Protein AF-J0PTX3-F1 (afdb_monomer)

Foldseek 3Di:
DDDDPPVVVVVVVVVVVVVVVVVVVVVVVVVVVVCPPFDDFLAAQDADPDDLLVVLVVVLCPDPVLVVLLVVLLVLQVLWAPRSNQLSVVLVVCLVVVNLVCVLVCCLVPVCVSHHTFADPPPVCCPPPSVVSNVRNNVSSNVSSVSSVVSSVSCVVSSVVSSVVVVLLSQLSRQTQGDADPVLLVQLVCVVVVNDHLVDQDPVSVVSLVSNQVSCCSNQNHCLLLDPPDDLVVSDDPPDDGDPVSNVSVVSSSVSVNVSVVVVVVVVVVVVVVVVVVVVVVVD

Organism: NCBI:txid1094551

Nearest PDB structures (foldseek):
  7zbr-assembly1_A  TM=7.001E-01  e=5.595E-06  Bartonella clarridgeiae
  4yk1-assembly1_A  TM=6.291E-01  e=4.662E-03  Bartonella rochalimae ATCC BAA-1498
  4yk3-assembly3_C  TM=7.321E-01  e=6.735E-02  Bartonella henselae str. Houston-1
  4yk3-assembly4_D  TM=6.982E-01  e=7.435E-02  Bartonella henselae str. Houston-1
  4yk3-assembly1_A  TM=6.472E-01  e=1.811E-01  Bartonella henselae str. Houston-1

Sequence (284 aa):
MTNTLWGRATTVFSKLKKEQLEVEQSQKELNVSSKATEKAPYLAAYIDNSNLEQKALSALRNEKSYVNMFKELNSRLAFIYKDPQEVALRIEQTILAGKGDKLSDILEREPDRAGELRGSDRFIDKLKSTGKERKEALSHVSRTISSIEKLQSLYKNSYETHINRLTREWERLKVEVPSLSQEAVTFMKNVEAGRDSYSKIPEQVNKEFSKLQSALDKRFGQDAIHKQDFDLSKAIPQNQRHDKKLVNELQTAVKFLQQRHVEEQNNAITQTKSKDVMKSRKKT

Solvent-accessible surface area (backbone atoms only — not comparable to full-atom values): 15780 Å² total; per-residue (Å²): 137,85,82,62,76,67,63,59,53,54,54,51,53,52,50,54,52,49,52,51,50,50,51,54,48,51,53,48,49,52,56,49,60,67,47,74,82,55,72,75,48,44,38,67,54,41,80,82,86,69,64,59,68,61,51,23,51,54,54,47,62,68,33,70,70,46,48,50,50,54,53,51,45,30,61,50,33,53,59,28,26,72,57,19,64,65,32,48,51,52,52,50,52,37,40,75,70,74,50,40,91,53,44,57,63,45,42,74,76,44,50,61,79,65,40,61,55,34,51,36,89,49,78,92,31,50,89,39,72,41,14,48,41,27,54,51,11,60,65,46,45,72,73,38,39,65,52,51,55,49,50,48,52,50,46,56,56,50,42,53,50,38,42,53,49,53,51,51,52,46,58,18,36,49,44,49,28,63,47,76,54,73,66,44,53,48,51,54,52,31,36,76,69,68,76,46,54,89,91,69,63,52,71,70,47,48,51,51,52,51,53,40,49,54,27,46,25,58,42,68,35,79,68,39,76,68,42,94,83,57,47,71,81,76,72,46,64,85,90,57,92,72,60,67,67,40,47,53,52,45,53,51,52,51,52,50,53,41,52,49,51,53,50,52,52,52,51,52,55,50,54,52,55,53,52,53,56,54,54,60,67,73,75,116

Structure (mmCIF, N/CA/C/O backbone):
data_AF-J0PTX3-F1
#
_entry.id   AF-J0PTX3-F1
#
loop_
_atom_site.group_PDB
_atom_site.id
_atom_site.type_symbol
_atom_site.label_atom_id
_atom_site.label_alt_id
_atom_site.label_comp_id
_atom_site.label_asym_id
_atom_site.label_entity_id
_atom_site.label_seq_id
_atom_site.pdbx_PDB_ins_code
_atom_site.Cartn_x
_atom_site.Cartn_y
_atom_site.Cartn_z
_atom_site.occupancy
_atom_site.B_iso_or_equiv
_atom_site.auth_seq_id
_atom_site.auth_comp_id
_atom_site.auth_asym_id
_atom_site.auth_atom_id
_atom_site.pdbx_PDB_model_num
ATOM 1 N N . MET A 1 1 ? -0.261 -64.440 7.368 1.00 41.09 1 MET A N 1
ATOM 2 C CA . MET A 1 1 ? 0.985 -63.727 7.007 1.00 41.09 1 MET A CA 1
ATOM 3 C C . MET A 1 1 ? 0.678 -62.802 5.835 1.00 41.09 1 MET A C 1
ATOM 5 O O . MET A 1 1 ? 0.719 -63.219 4.687 1.00 41.09 1 MET A O 1
ATOM 9 N N . THR A 1 2 ? 0.219 -61.587 6.130 1.00 38.09 2 THR A N 1
ATOM 10 C CA . THR A 1 2 ? -0.296 -60.618 5.149 1.00 38.09 2 THR A CA 1
ATOM 11 C C . THR A 1 2 ? 0.837 -59.722 4.657 1.00 38.09 2 THR A C 1
ATOM 13 O O . THR A 1 2 ? 1.230 -58.786 5.350 1.00 38.09 2 THR A O 1
ATOM 16 N N . ASN A 1 3 ? 1.376 -60.028 3.474 1.00 40.25 3 ASN A N 1
ATOM 17 C CA . ASN A 1 3 ? 2.393 -59.204 2.827 1.00 40.25 3 ASN A CA 1
ATOM 18 C C . ASN A 1 3 ? 1.760 -57.945 2.215 1.00 40.25 3 ASN A C 1
ATOM 20 O O . ASN A 1 3 ? 0.743 -57.982 1.525 1.00 40.25 3 ASN A O 1
ATOM 24 N N . THR A 1 4 ? 2.380 -56.823 2.541 1.00 46.66 4 THR A N 1
ATOM 25 C CA . THR A 1 4 ? 1.903 -55.444 2.496 1.00 46.66 4 THR A CA 1
ATOM 26 C C . THR A 1 4 ? 1.809 -54.872 1.077 1.00 46.66 4 THR A C 1
ATOM 28 O O . THR A 1 4 ? 2.803 -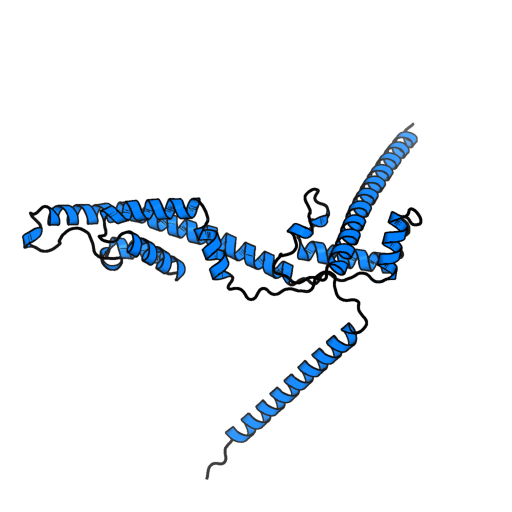54.457 0.481 1.00 46.66 4 THR A O 1
ATOM 31 N N . LEU A 1 5 ? 0.575 -54.701 0.587 1.00 47.16 5 LEU A N 1
ATOM 32 C CA . LEU A 1 5 ? 0.227 -53.817 -0.543 1.00 47.16 5 LEU A CA 1
ATOM 33 C C . LEU A 1 5 ? 0.706 -52.362 -0.333 1.00 47.16 5 LEU A C 1
ATOM 35 O O . LEU A 1 5 ? 0.929 -51.630 -1.293 1.00 47.16 5 LEU A O 1
ATOM 39 N N . TRP A 1 6 ? 0.953 -51.969 0.920 1.00 41.09 6 TRP A N 1
ATOM 40 C CA . TRP A 1 6 ? 1.480 -50.658 1.300 1.00 41.09 6 TRP A CA 1
ATOM 41 C C . TRP A 1 6 ? 2.964 -50.430 0.946 1.00 41.09 6 TRP A C 1
ATOM 43 O O . TRP A 1 6 ? 3.348 -49.296 0.680 1.00 41.09 6 TRP A O 1
ATOM 53 N N . GLY A 1 7 ? 3.801 -51.475 0.873 1.00 42.09 7 GLY A N 1
ATOM 54 C CA . GLY A 1 7 ? 5.240 -51.320 0.583 1.00 42.09 7 GLY A CA 1
ATOM 55 C C . GLY A 1 7 ? 5.561 -51.053 -0.895 1.00 42.09 7 GLY A C 1
ATOM 56 O O . GLY A 1 7 ? 6.576 -50.440 -1.230 1.00 42.09 7 GLY A O 1
ATOM 57 N N . ARG A 1 8 ? 4.674 -51.477 -1.805 1.00 49.16 8 ARG A N 1
ATOM 58 C CA . ARG A 1 8 ? 4.825 -51.226 -3.248 1.00 49.16 8 ARG A CA 1
ATOM 59 C C . ARG A 1 8 ? 4.396 -49.809 -3.629 1.00 49.16 8 ARG A C 1
ATOM 61 O O . ARG A 1 8 ? 5.062 -49.188 -4.451 1.00 49.16 8 ARG A O 1
ATOM 68 N N . ALA A 1 9 ? 3.358 -49.268 -2.988 1.00 46.25 9 ALA A N 1
ATOM 69 C CA . ALA A 1 9 ? 2.906 -47.899 -3.230 1.00 46.25 9 ALA A CA 1
ATOM 70 C C . ALA A 1 9 ? 3.965 -46.862 -2.815 1.00 46.25 9 ALA A C 1
ATOM 72 O O . ALA A 1 9 ? 4.274 -45.956 -3.585 1.00 46.25 9 ALA A O 1
ATOM 73 N N . THR A 1 10 ? 4.602 -47.029 -1.653 1.00 47.56 10 THR A N 1
ATOM 74 C CA . THR A 1 10 ? 5.634 -46.092 -1.169 1.00 47.56 10 THR A CA 1
ATOM 75 C C . THR A 1 10 ? 6.872 -46.054 -2.066 1.00 47.56 10 THR A C 1
ATOM 77 O O . THR A 1 10 ? 7.457 -44.990 -2.259 1.00 47.56 10 THR A O 1
ATOM 80 N N . THR A 1 11 ? 7.233 -47.189 -2.668 1.00 52.56 11 THR A N 1
ATOM 81 C CA . THR A 1 11 ? 8.382 -47.307 -3.581 1.00 52.56 11 THR A CA 1
ATOM 82 C C . THR A 1 11 ? 8.119 -46.639 -4.936 1.00 52.56 11 THR A C 1
ATOM 84 O O . THR A 1 11 ? 9.011 -46.023 -5.515 1.00 52.56 11 THR A O 1
ATOM 87 N N . VAL A 1 12 ? 6.886 -46.711 -5.446 1.00 57.22 12 VAL A N 1
ATOM 88 C CA . VAL A 1 12 ? 6.509 -46.027 -6.695 1.00 57.22 12 VAL A CA 1
ATOM 89 C C . VAL A 1 12 ? 6.415 -44.514 -6.478 1.00 57.22 12 VAL A C 1
ATOM 91 O O . VAL A 1 12 ? 6.909 -43.745 -7.301 1.00 57.22 12 VAL A O 1
ATOM 94 N N . PHE A 1 13 ? 5.872 -44.076 -5.338 1.00 47.22 13 PHE A N 1
ATOM 95 C CA . PHE A 1 13 ? 5.807 -42.653 -4.989 1.00 47.22 13 PHE A CA 1
ATOM 96 C C . PHE A 1 13 ? 7.190 -42.025 -4.775 1.00 47.22 13 PHE A C 1
ATOM 98 O O . PHE A 1 13 ? 7.416 -40.894 -5.204 1.00 47.22 13 PHE A O 1
ATOM 105 N N . SER A 1 14 ? 8.135 -42.739 -4.157 1.00 54.38 14 SER A N 1
ATOM 106 C CA . SER A 1 14 ? 9.502 -42.231 -3.988 1.00 54.38 14 SER A CA 1
ATOM 107 C C . SER A 1 14 ? 10.258 -42.146 -5.316 1.00 54.38 14 SER A C 1
ATOM 109 O O . SER A 1 14 ? 10.994 -41.183 -5.530 1.00 54.38 14 SER A O 1
ATOM 111 N N . LYS A 1 15 ? 10.026 -43.091 -6.237 1.00 61.75 15 LYS A N 1
ATOM 112 C CA . LYS A 1 15 ? 10.616 -43.070 -7.581 1.00 61.75 15 LYS A CA 1
ATOM 113 C C . LYS A 1 15 ? 10.070 -41.925 -8.441 1.00 61.75 15 LYS A C 1
ATOM 115 O O . LYS A 1 15 ? 10.864 -41.181 -9.006 1.00 61.75 15 LYS A O 1
ATOM 120 N N . LEU A 1 16 ? 8.753 -41.704 -8.437 1.00 48.91 16 LEU A N 1
ATOM 121 C CA . LEU A 1 16 ? 8.127 -40.569 -9.131 1.00 48.91 16 LEU A CA 1
ATOM 122 C C . LEU A 1 16 ? 8.594 -39.221 -8.575 1.00 48.91 16 LEU A C 1
ATOM 124 O O . LEU A 1 16 ? 8.840 -38.290 -9.333 1.00 48.91 16 LEU A O 1
ATOM 128 N N . LYS A 1 17 ? 8.773 -39.113 -7.253 1.00 54.81 17 LYS A N 1
ATOM 129 C CA . LYS A 1 17 ? 9.300 -37.891 -6.633 1.00 54.81 17 LYS A CA 1
ATOM 130 C C . LYS A 1 17 ? 10.757 -37.631 -7.023 1.00 54.81 17 LYS A C 1
ATOM 132 O O . LYS A 1 17 ? 11.141 -36.478 -7.188 1.00 54.81 17 LYS A O 1
ATOM 137 N N . LYS A 1 18 ? 11.557 -38.689 -7.184 1.00 60.44 18 LYS A N 1
ATOM 138 C CA . LYS A 1 18 ? 12.951 -38.585 -7.625 1.00 60.44 18 LYS A CA 1
ATOM 139 C C . LYS A 1 18 ? 13.055 -38.194 -9.102 1.00 60.44 18 LYS A C 1
ATOM 141 O O . LYS A 1 18 ? 13.844 -37.317 -9.420 1.00 60.44 18 LYS A O 1
ATOM 146 N N . GLU A 1 19 ? 12.212 -38.759 -9.965 1.00 55.16 19 GLU A N 1
ATOM 147 C CA . GLU A 1 19 ? 12.130 -38.371 -11.381 1.00 55.16 19 GLU A CA 1
ATOM 148 C C . GLU A 1 19 ? 11.618 -36.931 -11.546 1.00 55.16 19 GLU A C 1
ATOM 150 O O . GLU A 1 19 ? 12.162 -36.183 -12.350 1.00 55.16 19 GLU A O 1
ATOM 155 N N . GLN A 1 20 ? 10.646 -36.483 -10.741 1.00 50.97 20 GLN A N 1
ATOM 156 C CA . GLN A 1 20 ? 10.218 -35.076 -10.750 1.00 50.97 20 GLN A CA 1
ATOM 157 C C . GLN A 1 20 ? 11.323 -34.123 -10.280 1.00 50.97 20 GLN A C 1
ATOM 159 O O . GLN A 1 20 ? 11.494 -33.064 -10.875 1.00 50.97 20 GLN A O 1
ATOM 164 N N . LEU A 1 21 ? 12.106 -34.510 -9.268 1.00 52.09 21 LEU A N 1
ATOM 165 C CA . LEU A 1 21 ? 13.268 -33.740 -8.818 1.00 52.09 21 LEU A CA 1
ATOM 166 C C . LEU A 1 21 ? 14.381 -33.694 -9.875 1.00 52.09 21 LEU A C 1
ATOM 168 O O . LEU A 1 21 ? 14.976 -32.638 -10.056 1.00 52.09 21 LEU A O 1
ATOM 172 N N . GLU A 1 22 ? 14.643 -34.786 -10.599 1.00 57.22 22 GLU A N 1
ATOM 173 C CA . GLU A 1 22 ? 15.629 -34.809 -11.693 1.00 57.22 22 GLU A CA 1
ATOM 174 C C . GLU A 1 22 ? 15.167 -34.009 -12.918 1.00 57.22 22 GLU A C 1
ATOM 176 O O . GLU A 1 22 ? 15.983 -33.339 -13.552 1.00 57.22 22 GLU A O 1
ATOM 181 N N . VAL A 1 23 ? 13.867 -34.011 -13.231 1.00 55.12 23 VAL A N 1
ATOM 182 C CA . VAL A 1 23 ? 13.295 -33.176 -14.301 1.00 55.12 23 VAL A CA 1
ATOM 183 C C . VAL A 1 23 ? 13.341 -31.697 -13.915 1.00 55.12 23 VAL A C 1
ATOM 185 O O . VAL A 1 23 ? 13.731 -30.870 -14.735 1.00 55.12 23 VAL A O 1
ATOM 188 N N . GLU A 1 24 ? 13.019 -31.351 -12.667 1.00 51.78 24 GLU A N 1
ATOM 189 C CA . GLU A 1 24 ? 13.101 -29.975 -12.166 1.00 51.78 24 GLU A CA 1
ATOM 190 C C . GLU A 1 24 ? 14.558 -29.487 -12.095 1.00 51.78 24 GLU A C 1
ATOM 192 O O . GLU A 1 24 ? 14.849 -28.349 -12.465 1.00 51.78 24 GLU A O 1
ATOM 197 N N . GLN A 1 25 ? 15.500 -30.353 -11.705 1.00 49.09 25 GLN A N 1
ATOM 198 C CA . GLN A 1 25 ? 16.937 -30.059 -11.729 1.00 49.09 25 GLN A CA 1
ATOM 199 C C . GLN A 1 25 ? 17.473 -29.917 -13.153 1.00 49.09 25 GLN A C 1
ATOM 201 O O . GLN A 1 25 ? 18.167 -28.944 -13.424 1.00 49.09 25 GLN A O 1
ATOM 206 N N . SER A 1 26 ? 17.082 -30.788 -14.085 1.00 49.50 26 SER A N 1
ATOM 207 C CA . SER A 1 26 ? 17.482 -30.686 -15.496 1.00 49.50 26 SER A CA 1
ATOM 208 C C . SER A 1 26 ? 16.902 -29.435 -16.162 1.00 49.50 26 SER A C 1
ATOM 210 O O . SER A 1 26 ? 17.589 -28.767 -16.929 1.00 49.50 26 SER A O 1
ATOM 212 N N . GLN A 1 27 ? 15.665 -29.046 -15.834 1.00 49.84 27 GLN A N 1
ATOM 213 C CA . GLN A 1 27 ? 15.072 -27.783 -16.295 1.00 49.84 27 GLN A CA 1
ATOM 214 C C . GLN A 1 27 ? 15.743 -26.560 -15.661 1.00 49.84 27 GLN A C 1
ATOM 216 O O . GLN A 1 27 ? 15.886 -25.524 -16.312 1.00 49.84 27 GLN A O 1
ATOM 221 N N . LYS A 1 28 ? 16.191 -26.668 -14.407 1.00 48.38 28 LYS A N 1
ATOM 222 C CA . LYS A 1 28 ? 16.966 -25.626 -13.730 1.00 48.38 28 LYS A CA 1
ATOM 223 C C . LYS A 1 28 ? 18.371 -25.502 -14.321 1.00 48.38 28 LYS A C 1
ATOM 225 O O . LYS A 1 28 ? 18.819 -24.383 -14.526 1.00 48.38 28 LYS A O 1
ATOM 230 N N . GLU A 1 29 ? 19.027 -26.605 -14.664 1.00 40.09 29 GLU A N 1
ATOM 231 C CA . GLU A 1 29 ? 20.338 -26.624 -15.324 1.00 40.09 29 GLU A CA 1
ATOM 232 C C . GLU A 1 29 ? 20.269 -26.142 -16.777 1.00 40.09 29 GLU A C 1
ATOM 234 O O . GLU A 1 29 ? 21.126 -25.365 -17.192 1.00 40.09 29 GLU A O 1
ATOM 239 N N . LEU A 1 30 ? 19.210 -26.480 -17.522 1.00 43.59 30 LEU A N 1
ATOM 240 C CA . LEU A 1 30 ? 18.948 -25.923 -18.855 1.00 43.59 30 LEU A CA 1
ATOM 241 C C . LEU A 1 30 ? 18.672 -24.411 -18.797 1.00 43.59 30 LEU A C 1
ATOM 243 O O . LEU A 1 30 ? 19.225 -23.669 -19.606 1.00 43.59 30 LEU A O 1
ATOM 247 N N . ASN A 1 31 ? 17.914 -23.938 -17.798 1.00 48.50 31 ASN A N 1
ATOM 248 C CA . ASN A 1 31 ? 17.692 -22.503 -17.562 1.00 48.50 31 ASN A CA 1
ATOM 249 C C . ASN A 1 31 ? 18.953 -21.766 -17.0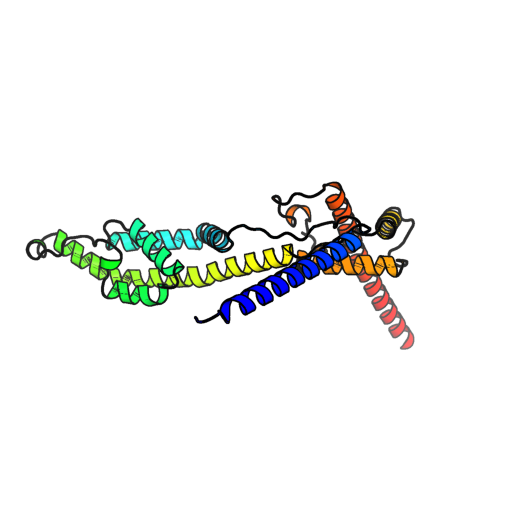74 1.00 48.50 31 ASN A C 1
ATOM 251 O O . ASN A 1 31 ? 19.102 -20.573 -17.332 1.00 48.50 31 ASN A O 1
ATOM 255 N N . VAL A 1 32 ? 19.860 -22.443 -16.362 1.00 43.94 32 VAL A N 1
ATOM 256 C CA . VAL A 1 32 ? 21.161 -21.891 -15.940 1.00 43.94 32 VAL A CA 1
ATOM 257 C C . VAL A 1 32 ? 22.141 -21.852 -17.117 1.00 43.94 32 VAL A C 1
ATOM 259 O O . VAL A 1 32 ? 22.857 -20.866 -17.275 1.00 43.94 32 VAL A O 1
ATOM 262 N N . SER A 1 33 ? 22.130 -22.868 -17.984 1.00 35.97 33 SER A N 1
ATOM 263 C CA . SER A 1 33 ? 22.973 -22.939 -19.182 1.00 35.97 33 SER A CA 1
ATOM 264 C C . SER A 1 33 ? 22.559 -21.910 -20.243 1.00 35.97 33 SER A C 1
ATOM 266 O O . SER A 1 33 ? 23.424 -21.256 -20.825 1.00 35.97 33 SER A O 1
ATOM 268 N N . SER A 1 34 ? 21.256 -21.646 -20.414 1.00 42.72 34 SER A N 1
ATOM 269 C CA . SER A 1 34 ? 20.773 -20.565 -21.289 1.00 42.72 34 SER A CA 1
ATOM 270 C C . SER A 1 34 ? 21.025 -19.158 -20.727 1.00 42.72 34 SER A C 1
ATOM 272 O O . SER A 1 34 ? 21.132 -18.214 -21.502 1.00 42.72 34 SER A O 1
ATOM 274 N N . LYS A 1 35 ? 21.161 -18.995 -19.398 1.00 45.66 35 LYS A N 1
ATOM 275 C CA . LYS A 1 35 ? 21.507 -17.705 -18.759 1.00 45.66 35 LYS A CA 1
ATOM 276 C C . LYS A 1 35 ? 23.008 -17.388 -18.778 1.00 45.66 35 LYS A C 1
ATOM 278 O O . LYS A 1 35 ? 23.383 -16.247 -18.528 1.00 45.66 35 LYS A O 1
ATOM 283 N N . ALA A 1 36 ? 23.877 -18.358 -19.071 1.00 34.44 36 ALA A N 1
ATOM 284 C CA . ALA A 1 36 ? 25.332 -18.200 -18.967 1.00 34.44 36 ALA A CA 1
ATOM 285 C C . ALA A 1 36 ? 25.974 -17.339 -20.080 1.00 34.44 36 ALA A C 1
ATOM 287 O O . ALA A 1 36 ? 27.147 -16.989 -19.974 1.00 34.44 36 ALA A O 1
ATOM 288 N N . THR A 1 37 ? 25.224 -16.963 -21.123 1.00 47.22 37 THR A N 1
ATOM 289 C CA . THR A 1 37 ? 25.671 -16.048 -22.197 1.00 47.22 37 THR A CA 1
ATOM 290 C C . THR A 1 37 ? 24.965 -14.686 -22.192 1.00 47.22 37 THR A C 1
ATOM 292 O O . THR A 1 37 ? 25.319 -13.817 -22.988 1.00 47.22 37 THR A O 1
ATOM 295 N N . GLU A 1 38 ? 24.014 -14.447 -21.283 1.00 58.16 38 GLU A N 1
ATOM 296 C CA . GLU A 1 38 ? 23.229 -13.208 -21.226 1.00 58.16 38 GLU A CA 1
ATOM 297 C C . GLU A 1 38 ? 23.750 -12.298 -20.096 1.00 58.16 38 GLU A C 1
ATOM 299 O O . GLU A 1 38 ? 23.886 -12.711 -18.942 1.00 58.16 38 GLU A O 1
ATOM 304 N N . LYS A 1 39 ? 24.098 -11.047 -20.429 1.00 75.31 39 LYS A N 1
ATOM 305 C CA . LYS A 1 39 ? 24.571 -10.030 -19.473 1.00 75.31 39 LYS A CA 1
ATOM 306 C C . LYS A 1 39 ? 23.565 -9.893 -18.321 1.00 75.31 39 LYS A C 1
ATOM 308 O O . LYS A 1 39 ? 22.362 -9.812 -18.561 1.00 75.31 39 LYS A O 1
ATOM 313 N N . ALA A 1 40 ? 24.050 -9.825 -17.077 1.00 86.56 40 ALA A N 1
ATOM 314 C CA . ALA A 1 40 ? 23.195 -9.710 -15.890 1.00 86.56 40 ALA A CA 1
ATOM 315 C C . ALA A 1 40 ? 22.134 -8.599 -16.056 1.00 86.56 40 ALA A C 1
ATOM 317 O O . ALA A 1 40 ? 22.471 -7.528 -16.571 1.00 86.56 40 ALA A O 1
ATOM 318 N N . PRO A 1 41 ? 20.870 -8.831 -15.647 1.00 91.19 41 PRO A N 1
ATOM 319 C CA . PRO A 1 41 ? 19.786 -7.875 -15.851 1.00 91.19 41 PRO A CA 1
ATOM 320 C C . PRO A 1 41 ? 20.061 -6.567 -15.110 1.00 91.19 41 PRO A C 1
ATOM 322 O O . PRO A 1 41 ? 20.688 -6.567 -14.049 1.00 91.19 41 PRO A O 1
ATOM 325 N N . TYR A 1 42 ? 19.541 -5.452 -15.628 1.00 92.00 42 TYR A N 1
ATOM 326 C CA . TYR A 1 42 ? 19.669 -4.165 -14.947 1.00 92.00 42 TYR A CA 1
ATOM 327 C C . TYR A 1 42 ? 19.029 -4.183 -13.562 1.00 92.00 42 TYR A C 1
ATOM 329 O O . TYR A 1 42 ? 19.625 -3.704 -12.597 1.00 92.00 42 TYR A O 1
ATOM 337 N N . LEU A 1 43 ? 17.830 -4.765 -13.456 1.00 91.00 43 LEU A N 1
ATOM 338 C CA . LEU A 1 43 ? 17.163 -5.012 -12.182 1.00 91.00 43 LEU A CA 1
ATOM 339 C C . LEU A 1 43 ? 16.694 -6.459 -12.142 1.00 91.00 43 LEU A C 1
ATOM 341 O O . LEU A 1 43 ? 15.844 -6.872 -12.928 1.00 91.00 43 LEU A O 1
ATOM 345 N N . ALA A 1 44 ? 17.217 -7.222 -11.188 1.00 89.56 44 ALA A N 1
ATOM 346 C CA . ALA A 1 44 ? 16.734 -8.568 -10.938 1.00 89.56 44 ALA A CA 1
ATOM 347 C C . ALA A 1 44 ? 15.273 -8.549 -10.451 1.00 89.56 44 ALA A C 1
ATOM 349 O O . ALA A 1 44 ? 14.815 -7.601 -9.791 1.00 89.56 44 ALA A O 1
ATOM 350 N N . ALA A 1 45 ? 14.556 -9.635 -10.741 1.00 87.06 45 ALA A N 1
ATOM 351 C CA . ALA A 1 45 ? 13.322 -9.949 -10.039 1.00 87.06 45 ALA A CA 1
ATOM 352 C C . ALA A 1 45 ? 13.603 -9.987 -8.530 1.00 87.06 45 ALA A C 1
ATOM 354 O O . ALA A 1 45 ? 14.565 -10.613 -8.079 1.00 87.06 45 ALA A O 1
ATOM 355 N N . TYR A 1 46 ? 12.784 -9.283 -7.757 1.00 82.50 46 TYR A N 1
ATOM 356 C CA . TYR A 1 46 ? 12.924 -9.187 -6.313 1.00 82.50 46 TYR A CA 1
ATOM 357 C C . TYR A 1 46 ? 11.641 -9.654 -5.642 1.00 82.50 46 TYR A C 1
ATOM 359 O O . TYR A 1 46 ? 10.547 -9.190 -5.963 1.00 82.50 46 TYR A O 1
ATOM 367 N N . ILE A 1 47 ? 11.803 -10.577 -4.701 1.00 74.62 47 ILE A N 1
ATOM 368 C CA . ILE A 1 47 ? 10.745 -11.020 -3.805 1.00 74.62 47 ILE A CA 1
ATOM 369 C C . ILE A 1 47 ? 11.146 -10.520 -2.427 1.00 74.62 47 ILE A C 1
ATOM 371 O O . ILE A 1 47 ? 12.137 -10.969 -1.850 1.00 74.62 47 ILE A O 1
ATOM 375 N N . ASP A 1 48 ? 10.398 -9.548 -1.927 1.00 72.19 48 ASP A N 1
ATOM 376 C CA . ASP A 1 48 ? 10.465 -9.204 -0.519 1.00 72.19 48 ASP A CA 1
ATOM 377 C C . ASP A 1 48 ? 9.852 -10.370 0.272 1.00 72.19 48 ASP A C 1
ATOM 379 O O . ASP A 1 48 ? 8.787 -10.859 -0.079 1.00 72.19 48 ASP A O 1
ATOM 383 N N . ASN A 1 49 ? 10.538 -10.860 1.305 1.00 73.62 49 ASN A N 1
ATOM 384 C CA . ASN A 1 49 ? 10.028 -11.935 2.169 1.00 73.62 49 ASN A CA 1
ATOM 385 C C . ASN A 1 49 ? 9.395 -11.384 3.458 1.00 73.62 49 ASN A C 1
ATOM 387 O O . ASN A 1 49 ? 9.057 -12.144 4.364 1.00 73.62 49 ASN A O 1
ATOM 391 N N . SER A 1 50 ? 9.278 -10.059 3.582 1.00 78.50 50 SER A N 1
ATOM 392 C CA . SER A 1 50 ? 8.682 -9.422 4.756 1.00 78.50 50 SER A CA 1
ATOM 393 C C . SER A 1 50 ? 7.193 -9.745 4.876 1.00 78.50 50 SER A C 1
ATOM 395 O O . SER A 1 50 ? 6.491 -9.843 3.878 1.00 78.50 50 SER A O 1
ATOM 397 N N . ASN A 1 51 ? 6.664 -9.814 6.096 1.00 85.56 51 ASN A N 1
ATOM 398 C CA . ASN A 1 51 ? 5.231 -10.020 6.291 1.00 85.56 51 ASN A CA 1
ATOM 399 C C . ASN A 1 51 ? 4.424 -8.802 5.773 1.00 85.56 51 ASN A C 1
ATOM 401 O O . ASN A 1 51 ? 4.462 -7.717 6.362 1.00 85.56 51 ASN A O 1
ATOM 405 N N . LEU A 1 52 ? 3.704 -8.994 4.660 1.00 84.81 52 LEU A N 1
ATOM 406 C CA . LEU A 1 52 ? 2.858 -7.981 4.017 1.00 84.81 52 LEU A CA 1
ATOM 407 C C . LEU A 1 52 ? 1.770 -7.450 4.948 1.00 84.81 52 LEU A C 1
ATOM 409 O O . LEU A 1 52 ? 1.540 -6.243 4.993 1.00 84.81 52 LEU A O 1
ATOM 413 N N . GLU A 1 53 ? 1.132 -8.335 5.710 1.00 84.50 53 GLU A N 1
ATOM 414 C CA . GLU A 1 53 ? 0.063 -7.966 6.634 1.00 84.50 53 GLU A CA 1
ATOM 415 C C . GLU A 1 53 ? 0.604 -7.056 7.734 1.00 84.50 53 GLU A C 1
ATOM 417 O O . GLU A 1 53 ? 0.024 -6.009 8.008 1.00 84.50 53 GLU A O 1
ATOM 422 N N . GLN A 1 54 ? 1.763 -7.391 8.308 1.00 87.69 54 GLN A N 1
ATOM 423 C CA . GLN A 1 54 ? 2.415 -6.543 9.310 1.00 87.69 54 GLN A CA 1
ATOM 424 C C . GLN A 1 54 ? 2.805 -5.177 8.738 1.00 87.69 54 GLN A C 1
ATOM 426 O O . GLN A 1 54 ? 2.623 -4.160 9.409 1.00 87.69 54 GLN A O 1
ATOM 431 N N . LYS A 1 55 ? 3.293 -5.124 7.491 1.00 87.31 55 LYS A N 1
ATOM 432 C CA . LYS A 1 55 ? 3.590 -3.854 6.812 1.00 87.31 55 LYS A CA 1
ATOM 433 C C . LYS A 1 55 ? 2.329 -3.017 6.609 1.00 87.31 55 LYS A C 1
ATOM 435 O O . LYS A 1 55 ? 2.334 -1.848 6.993 1.00 87.31 55 LYS A O 1
ATOM 440 N N . ALA A 1 56 ? 1.252 -3.610 6.098 1.00 88.69 56 ALA A N 1
ATOM 441 C CA . ALA A 1 56 ? -0.029 -2.931 5.916 1.00 88.69 56 ALA A CA 1
ATOM 442 C C . ALA A 1 56 ? -0.591 -2.407 7.247 1.00 88.69 56 ALA A C 1
ATOM 444 O O . ALA A 1 56 ? -1.001 -1.252 7.332 1.00 88.69 56 ALA A O 1
ATOM 445 N N . LEU A 1 57 ? -0.529 -3.217 8.309 1.00 87.50 57 LEU A N 1
ATOM 446 C CA . LEU A 1 57 ? -0.943 -2.819 9.656 1.00 87.50 57 LEU A CA 1
ATOM 447 C C . LEU A 1 57 ? -0.111 -1.661 10.204 1.00 87.50 57 LEU A C 1
ATOM 449 O O . LEU A 1 57 ? -0.660 -0.722 10.775 1.00 87.50 57 LEU A O 1
ATOM 453 N N . SER A 1 58 ? 1.211 -1.713 10.035 1.00 89.06 58 SER A N 1
ATOM 454 C CA . SER A 1 58 ? 2.093 -0.636 10.489 1.00 89.06 58 SER A CA 1
ATOM 455 C C . SER A 1 58 ? 1.820 0.673 9.742 1.00 89.06 58 SER A C 1
ATOM 457 O O . SER A 1 58 ? 1.747 1.726 10.369 1.00 89.06 58 SER A O 1
ATOM 459 N N . ALA A 1 59 ? 1.590 0.608 8.426 1.00 88.94 59 ALA A N 1
ATOM 460 C CA . ALA A 1 59 ? 1.226 1.762 7.614 1.00 88.94 59 ALA A CA 1
ATOM 461 C C . ALA A 1 59 ? -0.113 2.362 8.062 1.00 88.94 59 ALA A C 1
ATOM 463 O O . ALA A 1 59 ? -0.177 3.563 8.316 1.00 88.94 59 ALA A O 1
ATOM 464 N N . LEU A 1 60 ? -1.137 1.522 8.251 1.00 89.00 60 LEU A N 1
ATOM 465 C CA . LEU A 1 60 ? -2.448 1.933 8.752 1.00 89.00 60 LEU A CA 1
ATOM 466 C C . LEU A 1 60 ? -2.347 2.628 10.115 1.00 89.00 60 LEU A C 1
ATOM 468 O O . LEU A 1 60 ? -2.903 3.706 10.305 1.00 89.00 60 LEU A O 1
ATOM 472 N N . ARG A 1 61 ? -1.605 2.039 11.059 1.00 88.31 61 ARG A N 1
ATOM 473 C CA . ARG A 1 61 ? -1.443 2.589 12.416 1.00 88.31 61 ARG A CA 1
ATOM 474 C C . ARG A 1 61 ? -0.724 3.936 12.447 1.00 88.31 61 ARG A C 1
ATOM 476 O O . ARG A 1 61 ? -0.929 4.708 13.381 1.00 88.31 61 ARG A O 1
ATOM 483 N N . ASN A 1 62 ? 0.078 4.227 11.427 1.00 90.31 62 ASN A N 1
ATOM 484 C CA . ASN A 1 62 ? 0.766 5.504 11.269 1.00 90.31 62 ASN A CA 1
ATOM 485 C C . ASN A 1 62 ? -0.102 6.578 10.586 1.00 90.31 62 ASN A C 1
ATOM 487 O O . ASN A 1 62 ? 0.305 7.741 10.525 1.00 90.31 62 ASN A O 1
ATOM 491 N N . GLU A 1 63 ? -1.293 6.239 10.081 1.00 91.12 63 GLU A N 1
ATOM 492 C CA . GLU A 1 63 ? -2.193 7.233 9.504 1.00 91.12 63 GLU A CA 1
ATOM 493 C C . GLU A 1 63 ? -2.782 8.147 10.580 1.00 91.12 63 GLU A C 1
ATOM 495 O O . GLU A 1 63 ? -3.303 7.709 11.607 1.00 91.12 63 GLU A O 1
ATOM 500 N N . LYS A 1 64 ? -2.799 9.454 10.304 1.00 92.38 64 LYS A N 1
ATOM 501 C CA . LYS A 1 64 ? -3.400 10.446 11.205 1.00 92.38 64 LYS A CA 1
ATOM 502 C C . LYS A 1 64 ? -4.883 10.160 11.483 1.00 92.38 64 LYS A C 1
ATOM 504 O O . LYS A 1 64 ? -5.347 10.376 12.599 1.00 92.38 64 LYS A O 1
ATOM 509 N N . SER A 1 65 ? -5.619 9.683 10.478 1.00 89.38 65 SER A N 1
ATOM 510 C CA . SER A 1 65 ? -7.021 9.253 10.593 1.00 89.38 65 SER A CA 1
ATOM 511 C C . SER A 1 65 ? -7.179 8.134 11.623 1.00 89.38 65 SER A C 1
ATOM 513 O O . SER A 1 65 ? -8.028 8.237 12.507 1.00 89.38 65 SER A O 1
ATOM 515 N N . TYR A 1 66 ? -6.325 7.112 11.544 1.00 90.25 66 TYR A N 1
ATOM 516 C CA . TYR A 1 66 ? -6.309 5.987 12.470 1.00 90.25 66 TYR A CA 1
ATOM 517 C C . TYR A 1 66 ? -5.981 6.432 13.896 1.00 90.25 66 TYR A C 1
ATOM 519 O O . TYR A 1 66 ? -6.747 6.162 14.820 1.00 90.25 66 TYR A O 1
ATOM 527 N N . VAL A 1 67 ? -4.895 7.192 14.068 1.00 91.25 67 VAL A N 1
ATOM 528 C CA . VAL A 1 67 ? -4.467 7.705 15.380 1.00 91.25 67 VAL A CA 1
ATOM 529 C C . VAL A 1 67 ? -5.571 8.538 16.039 1.00 91.25 67 VAL A C 1
ATOM 531 O O . VAL A 1 67 ? -5.862 8.368 17.224 1.00 91.25 67 VAL A O 1
ATOM 534 N N . ASN A 1 68 ? -6.227 9.413 15.273 1.00 92.19 68 ASN A N 1
ATOM 535 C CA . ASN A 1 68 ? -7.327 10.232 15.777 1.00 92.19 68 ASN A CA 1
ATOM 536 C C . ASN A 1 68 ? -8.545 9.387 16.173 1.00 92.19 68 ASN A C 1
ATOM 538 O O . ASN A 1 68 ? -9.104 9.609 17.246 1.00 92.19 68 ASN A O 1
ATOM 542 N N . MET A 1 69 ? -8.930 8.411 15.343 1.00 90.94 69 MET A N 1
ATOM 543 C CA . MET A 1 69 ? -10.046 7.506 15.633 1.00 90.94 69 MET A CA 1
ATOM 544 C C . MET A 1 69 ? -9.782 6.697 16.904 1.00 90.94 69 MET A C 1
ATOM 546 O O . MET A 1 69 ? -10.646 6.605 17.774 1.00 90.94 69 MET A O 1
ATOM 550 N N . PHE A 1 70 ? -8.572 6.154 17.048 1.00 91.31 70 PHE A N 1
ATOM 551 C CA . PHE A 1 70 ? -8.191 5.376 18.222 1.00 91.31 70 PHE A CA 1
ATOM 552 C C . PHE A 1 70 ? -8.191 6.239 19.493 1.00 91.31 70 PHE A C 1
ATOM 554 O O . PHE A 1 70 ? -8.667 5.809 20.544 1.00 91.31 70 PHE A O 1
ATOM 561 N N . LYS A 1 71 ? -7.738 7.496 19.399 1.00 93.06 71 LYS A N 1
ATOM 562 C CA . LYS A 1 71 ? -7.808 8.466 20.503 1.00 93.06 71 LYS A CA 1
ATOM 563 C C . LYS A 1 71 ? -9.250 8.798 20.901 1.00 93.06 71 LYS A C 1
ATOM 565 O O . LYS A 1 71 ? -9.551 8.865 22.097 1.00 93.06 71 LYS A O 1
ATOM 570 N N . GLU A 1 72 ? -10.133 9.008 19.924 1.00 92.75 72 GLU A N 1
ATOM 571 C CA . GLU A 1 72 ? -11.558 9.253 20.169 1.00 92.75 72 GLU A CA 1
ATOM 572 C C . GLU A 1 72 ? -12.217 8.039 20.834 1.00 92.75 72 GLU A C 1
ATOM 574 O O . GLU A 1 72 ? -12.903 8.192 21.847 1.00 92.75 72 GLU A O 1
ATOM 579 N N . LEU A 1 73 ? -11.961 6.835 20.312 1.00 93.31 73 LEU A N 1
ATOM 580 C CA . LEU A 1 73 ? -12.456 5.589 20.891 1.00 93.31 73 LEU A CA 1
ATOM 581 C C . LEU A 1 73 ? -12.001 5.448 22.345 1.00 93.31 73 LEU A C 1
ATOM 583 O O . LEU A 1 73 ? -12.837 5.250 23.222 1.00 93.31 73 LEU A O 1
ATOM 587 N N . ASN A 1 74 ? -10.708 5.624 22.622 1.00 94.69 74 ASN A N 1
ATOM 588 C CA . ASN A 1 74 ? -10.166 5.506 23.976 1.00 94.69 74 ASN A CA 1
ATOM 589 C C . ASN A 1 74 ? -10.819 6.512 24.946 1.00 94.69 74 ASN A C 1
ATOM 591 O O . ASN A 1 74 ? -11.163 6.174 26.076 1.00 94.69 74 ASN A O 1
ATOM 595 N N . SER A 1 75 ? -11.077 7.737 24.477 1.00 94.94 75 SER A N 1
ATOM 596 C CA . SER A 1 75 ? -11.767 8.767 25.268 1.00 94.94 75 SER A CA 1
ATOM 597 C C . SER A 1 75 ? -13.219 8.393 25.585 1.00 94.94 75 SER A C 1
ATOM 599 O O . SER A 1 75 ? -13.708 8.699 26.668 1.00 94.94 75 SER A O 1
ATOM 601 N N . ARG A 1 76 ? -13.916 7.704 24.673 1.00 94.38 76 ARG A N 1
ATOM 602 C CA . ARG A 1 76 ? -15.283 7.202 24.904 1.00 94.38 76 ARG A CA 1
ATOM 603 C C . ARG A 1 76 ? -15.297 5.994 25.836 1.00 94.38 76 ARG A C 1
ATOM 605 O O . ARG A 1 76 ? -16.102 5.946 26.763 1.00 94.38 76 ARG A O 1
ATOM 612 N N . LEU A 1 77 ? -14.366 5.062 25.638 1.00 96.00 77 LEU A N 1
ATOM 613 C CA . LEU A 1 77 ? -14.198 3.883 26.487 1.00 96.00 77 LEU A CA 1
ATOM 614 C C . LEU A 1 77 ? -13.857 4.258 27.932 1.00 96.00 77 LEU A C 1
ATOM 616 O O . LEU A 1 77 ? -14.252 3.536 28.844 1.00 96.00 77 LEU A O 1
ATOM 620 N N . ALA A 1 78 ? -13.202 5.401 28.162 1.00 96.00 78 ALA A N 1
ATOM 621 C CA . ALA A 1 78 ? -12.881 5.892 29.503 1.00 96.00 78 ALA A CA 1
ATOM 622 C C . ALA A 1 78 ? -14.118 6.177 30.374 1.00 96.00 78 ALA A C 1
ATOM 624 O O . ALA A 1 78 ? -14.002 6.181 31.597 1.00 96.00 78 ALA A O 1
ATOM 625 N N . PHE A 1 79 ? -15.299 6.379 29.780 1.00 95.81 79 PHE A N 1
ATOM 626 C CA . PHE A 1 79 ? -16.556 6.505 30.527 1.00 95.81 79 PHE A CA 1
ATOM 627 C C . PHE A 1 79 ? -17.162 5.153 30.925 1.00 95.81 79 PHE A C 1
ATOM 629 O O . PHE A 1 79 ? -18.050 5.111 31.770 1.00 95.81 79 PHE A O 1
ATOM 636 N N . ILE A 1 80 ? -16.698 4.053 30.327 1.00 96.00 80 ILE A N 1
ATOM 637 C CA . ILE A 1 80 ? -17.300 2.721 30.469 1.00 96.00 80 ILE A CA 1
ATOM 638 C C . ILE A 1 80 ? -16.390 1.797 31.279 1.00 96.00 80 ILE A C 1
ATOM 640 O O . ILE A 1 80 ? -16.848 1.137 32.211 1.00 96.00 80 ILE A O 1
ATOM 644 N N . TYR A 1 81 ? -15.103 1.759 30.940 1.00 96.94 81 TYR A N 1
ATOM 645 C CA . TYR A 1 81 ? -14.149 0.767 31.429 1.00 96.94 81 TYR A CA 1
ATOM 646 C C . TYR A 1 81 ? -13.128 1.371 32.390 1.00 96.94 81 TYR A C 1
ATOM 648 O O . TYR A 1 81 ? -12.805 2.563 32.332 1.00 96.94 81 TYR A O 1
ATOM 656 N N . LYS A 1 82 ? -12.609 0.536 33.295 1.00 95.94 82 LYS A N 1
ATOM 657 C CA . LYS A 1 82 ? -11.510 0.932 34.187 1.00 95.94 82 LYS A CA 1
ATOM 658 C C . LYS A 1 82 ? -10.197 1.114 33.427 1.00 95.94 82 LYS A C 1
ATOM 660 O O . LYS A 1 82 ? -9.493 2.085 33.682 1.00 95.94 82 LYS A O 1
ATOM 665 N N . ASP A 1 83 ? -9.917 0.221 32.478 1.00 96.19 83 ASP A N 1
ATOM 666 C CA . ASP A 1 83 ? -8.775 0.303 31.566 1.00 96.19 83 ASP A CA 1
ATOM 667 C C . ASP A 1 83 ? -9.270 0.472 30.119 1.00 96.19 83 ASP A C 1
ATOM 669 O O . ASP A 1 83 ? -9.561 -0.511 29.433 1.00 96.19 83 ASP A O 1
ATOM 673 N N . PRO A 1 84 ? -9.438 1.717 29.644 1.00 95.62 84 PRO A N 1
ATOM 674 C CA . PRO A 1 84 ? -9.968 1.961 28.309 1.00 95.62 84 PRO A CA 1
ATOM 675 C C . PRO A 1 84 ? -8.969 1.614 27.197 1.00 95.62 84 PRO A C 1
ATOM 677 O O . PRO A 1 84 ? -9.391 1.262 26.094 1.00 95.62 84 PRO A O 1
ATOM 680 N N . GLN A 1 85 ? -7.663 1.664 27.479 1.00 95.00 85 GLN A N 1
ATOM 681 C CA . GLN A 1 85 ? -6.627 1.418 26.479 1.00 95.00 85 GLN A CA 1
ATOM 682 C C . GLN A 1 85 ? -6.527 -0.072 26.155 1.00 95.00 85 GLN A C 1
ATOM 684 O O . GLN A 1 85 ? -6.503 -0.438 24.978 1.00 95.00 85 GLN A O 1
ATOM 689 N N . GLU A 1 86 ? -6.533 -0.927 27.178 1.00 95.19 86 GLU A N 1
ATOM 690 C CA . GLU A 1 86 ? -6.560 -2.382 26.999 1.00 95.19 86 GLU A CA 1
ATOM 691 C C . GLU A 1 86 ? -7.811 -2.822 26.224 1.00 95.19 86 GLU A C 1
ATOM 693 O O . GLU A 1 86 ? -7.736 -3.629 25.295 1.00 95.19 86 GLU A O 1
ATOM 698 N N . VAL A 1 87 ? -8.969 -2.230 26.532 1.00 95.88 87 VAL A N 1
ATOM 699 C CA . VAL A 1 87 ? -10.216 -2.523 25.813 1.00 95.88 87 VAL A CA 1
ATOM 700 C C . VAL A 1 87 ? -10.145 -2.076 24.351 1.00 95.88 87 VAL A C 1
ATOM 702 O O . VAL A 1 87 ? -10.555 -2.828 23.465 1.00 95.88 87 VAL A O 1
ATOM 705 N N . ALA A 1 88 ? -9.590 -0.893 24.068 1.00 93.94 88 ALA A N 1
ATOM 706 C CA . ALA A 1 88 ? -9.408 -0.416 22.697 1.00 93.94 88 ALA A CA 1
ATOM 707 C C . ALA A 1 88 ? -8.522 -1.367 21.870 1.00 93.94 88 ALA A C 1
ATOM 709 O O . ALA A 1 88 ? -8.843 -1.665 20.718 1.00 93.94 88 ALA A O 1
ATOM 710 N N . LEU A 1 89 ? -7.445 -1.891 22.467 1.00 92.88 89 LEU A N 1
ATOM 711 C CA . LEU A 1 89 ? -6.555 -2.862 21.821 1.00 92.88 89 LEU A CA 1
ATOM 712 C C . LEU A 1 89 ? -7.252 -4.203 21.560 1.00 92.88 89 LEU A C 1
ATOM 714 O O . LEU A 1 89 ? -7.081 -4.780 20.487 1.00 92.88 89 LEU A O 1
ATOM 718 N N . 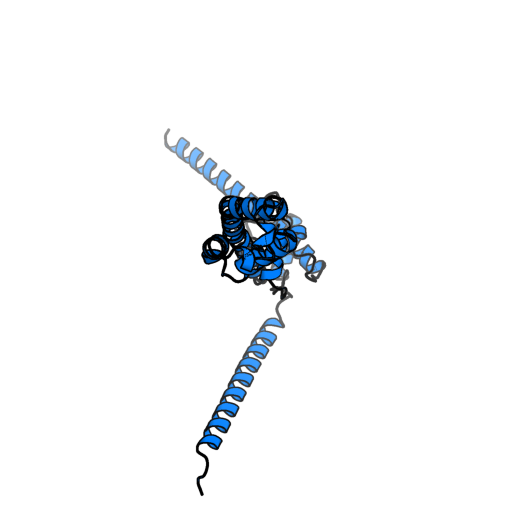ARG A 1 90 ? -8.079 -4.695 22.489 1.00 93.12 90 ARG A N 1
ATOM 719 C CA . ARG A 1 90 ? -8.875 -5.921 22.281 1.00 93.12 90 ARG A CA 1
ATOM 720 C C . ARG A 1 90 ? -9.919 -5.763 21.181 1.00 93.12 90 ARG A C 1
ATOM 722 O O . ARG A 1 90 ? -10.118 -6.684 20.386 1.00 93.12 90 ARG A O 1
ATOM 729 N N . ILE A 1 91 ? -10.571 -4.601 21.119 1.00 92.31 91 ILE A N 1
ATOM 730 C CA . ILE A 1 91 ? -11.498 -4.243 20.037 1.00 92.31 91 ILE A CA 1
ATOM 731 C C . ILE A 1 91 ? -10.760 -4.285 18.697 1.00 92.31 91 ILE A C 1
ATOM 733 O O . ILE A 1 91 ? -11.213 -4.971 17.781 1.00 92.31 91 ILE A O 1
ATOM 737 N N . GLU A 1 92 ? -9.597 -3.630 18.604 1.00 90.06 92 GLU A N 1
ATOM 738 C CA . GLU A 1 92 ? -8.757 -3.664 17.404 1.00 90.06 92 GLU A CA 1
ATOM 739 C C . GLU A 1 92 ? -8.412 -5.110 17.027 1.00 90.06 92 GLU A C 1
ATOM 741 O O . GLU A 1 92 ? -8.742 -5.541 15.928 1.00 90.06 92 GLU A O 1
ATOM 746 N N . GLN A 1 93 ? -7.841 -5.899 17.941 1.00 89.62 93 GLN A N 1
ATOM 747 C CA . GLN A 1 93 ? -7.475 -7.301 17.693 1.00 89.62 93 GLN A CA 1
ATOM 748 C C . GLN A 1 93 ? -8.656 -8.157 17.217 1.00 89.62 93 GLN A C 1
ATOM 750 O O . GLN A 1 93 ? -8.489 -9.020 16.356 1.00 89.62 93 GLN A O 1
ATOM 755 N N . THR A 1 94 ? -9.857 -7.915 17.741 1.00 90.19 94 THR A N 1
ATOM 756 C CA . THR A 1 94 ? -11.069 -8.631 17.321 1.00 90.19 94 THR A CA 1
ATOM 757 C C . THR A 1 94 ? -11.465 -8.271 15.889 1.00 90.19 94 THR A C 1
ATOM 759 O O . THR A 1 94 ? -11.854 -9.151 15.116 1.00 90.19 94 THR A O 1
ATOM 762 N N . ILE A 1 95 ? -11.317 -6.998 15.511 1.00 88.88 95 ILE A N 1
ATOM 763 C CA . ILE A 1 95 ? -11.492 -6.537 14.130 1.00 88.88 95 ILE A CA 1
ATOM 764 C C . ILE A 1 95 ? -10.434 -7.189 13.224 1.00 88.88 95 ILE A C 1
ATOM 766 O O . ILE A 1 95 ? -10.800 -7.753 12.193 1.00 88.88 95 ILE A O 1
ATOM 770 N N . LEU A 1 96 ? -9.158 -7.207 13.639 1.00 84.44 96 LEU A N 1
ATOM 771 C CA . LEU A 1 96 ? -8.056 -7.850 12.898 1.00 84.44 96 LEU A CA 1
ATOM 772 C C . LEU A 1 96 ? -8.303 -9.344 12.661 1.00 84.44 96 LEU A C 1
ATOM 774 O O . LEU A 1 96 ? -7.980 -9.870 11.602 1.00 84.44 96 LEU A O 1
ATOM 778 N N . ALA A 1 97 ? -8.901 -10.027 13.637 1.00 85.88 97 ALA A N 1
ATOM 779 C CA . ALA A 1 97 ? -9.228 -11.447 13.561 1.00 85.88 97 ALA A CA 1
ATOM 780 C C . ALA A 1 97 ? -10.467 -11.757 12.692 1.00 85.88 97 ALA A C 1
ATOM 782 O O . ALA A 1 97 ? -10.940 -12.895 12.698 1.00 85.88 97 ALA A O 1
ATOM 783 N N . GLY A 1 98 ? -11.035 -10.762 11.997 1.00 83.94 98 GLY A N 1
ATOM 784 C CA . GLY A 1 98 ? -12.217 -10.926 11.144 1.00 83.94 98 GLY A CA 1
ATOM 785 C C . GLY A 1 98 ? -13.519 -11.132 11.921 1.00 83.94 98 GLY A C 1
ATOM 786 O O . GLY A 1 98 ? -14.495 -11.640 11.377 1.00 83.94 98 GLY A O 1
ATOM 787 N N . LYS A 1 99 ? -13.546 -10.768 13.209 1.00 85.94 99 LYS A N 1
ATOM 788 C CA . LYS A 1 99 ? -14.708 -10.941 14.100 1.00 85.94 99 LYS A CA 1
ATOM 789 C C . LYS A 1 99 ? -15.381 -9.611 14.461 1.00 85.94 99 LYS A C 1
ATOM 791 O O . LYS A 1 99 ? -16.196 -9.573 15.379 1.00 85.94 99 LYS A O 1
ATOM 796 N N . GLY A 1 100 ? -15.057 -8.536 13.738 1.00 84.94 100 GLY A N 1
ATOM 797 C CA . GLY A 1 100 ? -15.594 -7.191 13.967 1.00 84.94 100 GLY A CA 1
ATOM 798 C C . GLY A 1 100 ? -17.107 -7.082 13.763 1.00 84.94 100 GLY A C 1
ATOM 799 O O . GLY A 1 100 ? -17.765 -6.405 14.541 1.00 84.94 100 GLY A O 1
ATOM 800 N N . ASP A 1 101 ? -17.680 -7.813 12.800 1.00 85.62 101 ASP A N 1
ATOM 801 C CA . ASP A 1 101 ? -19.099 -7.686 12.415 1.00 85.62 101 ASP A CA 1
ATOM 802 C C . ASP A 1 101 ? -20.087 -7.981 13.554 1.00 85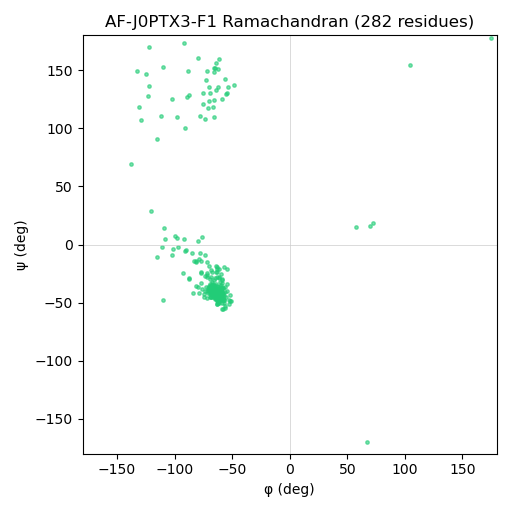.62 101 ASP A C 1
ATOM 804 O O . ASP A 1 101 ? -21.207 -7.488 13.541 1.00 85.62 101 ASP A O 1
ATOM 808 N N . LYS A 1 102 ? -19.678 -8.779 14.549 1.00 87.88 102 LYS A N 1
ATOM 809 C CA . LYS A 1 102 ? -20.506 -9.125 15.719 1.00 87.88 102 LYS A CA 1
ATOM 810 C C . LYS A 1 102 ? -20.135 -8.325 16.965 1.00 87.88 102 LYS A C 1
ATOM 812 O O . LYS A 1 102 ? -20.743 -8.518 18.014 1.00 87.88 102 LYS A O 1
ATOM 817 N N . LEU A 1 103 ? -19.102 -7.489 16.888 1.00 90.50 103 LEU A N 1
ATOM 818 C CA . LEU A 1 103 ? -18.523 -6.836 18.055 1.00 90.50 103 LEU A CA 1
ATOM 819 C C . LEU A 1 103 ? -19.496 -5.829 18.670 1.00 90.50 103 LEU A C 1
ATOM 821 O O . LEU A 1 103 ? -19.658 -5.833 19.886 1.00 90.50 103 LEU A O 1
ATOM 825 N N . SER A 1 104 ? -20.186 -5.035 17.847 1.00 90.06 104 SER A N 1
ATOM 826 C CA . SER A 1 104 ? -21.225 -4.103 18.305 1.00 90.06 104 SER A CA 1
ATOM 827 C C . SER A 1 104 ? -22.323 -4.818 19.096 1.00 90.06 104 SER A C 1
ATOM 829 O O . SER A 1 104 ? -22.558 -4.473 20.251 1.00 90.06 104 SER A O 1
ATOM 831 N N . ASP A 1 105 ? -22.911 -5.876 18.527 1.00 90.06 105 ASP A N 1
ATOM 832 C CA . ASP A 1 105 ? -23.978 -6.660 19.166 1.00 90.06 105 ASP A CA 1
ATOM 833 C C . ASP A 1 105 ? -23.526 -7.306 20.482 1.00 90.06 105 ASP A C 1
ATOM 835 O O . ASP A 1 105 ? -24.273 -7.346 21.463 1.00 90.06 105 ASP A O 1
ATOM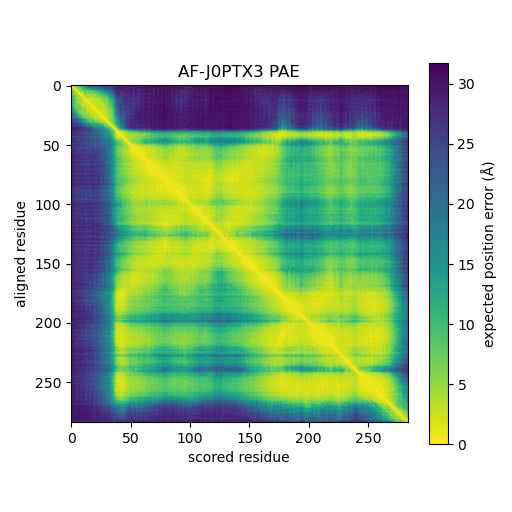 839 N N . ILE A 1 106 ? -22.302 -7.847 20.505 1.00 91.19 106 ILE A N 1
ATOM 840 C CA . ILE A 1 106 ? -21.733 -8.470 21.705 1.00 91.19 106 ILE A CA 1
ATOM 841 C C . ILE A 1 106 ? -21.556 -7.421 22.800 1.00 91.19 106 ILE A C 1
ATOM 843 O O . ILE A 1 106 ? -21.916 -7.685 23.941 1.00 91.19 106 ILE A O 1
ATOM 847 N N . LEU A 1 107 ? -21.030 -6.244 22.466 1.00 91.38 107 LEU A N 1
ATOM 848 C CA . LEU A 1 107 ? -20.777 -5.184 23.441 1.00 91.38 107 LEU A CA 1
ATOM 849 C C . LEU A 1 107 ? -22.052 -4.495 23.919 1.00 91.38 107 LEU A C 1
ATOM 851 O O . LEU A 1 107 ? -22.082 -4.005 25.043 1.00 91.38 107 LEU A O 1
ATOM 855 N N . GLU A 1 108 ? -23.103 -4.469 23.103 1.00 91.56 108 GLU A N 1
ATOM 856 C CA . GLU A 1 108 ? -24.410 -3.975 23.526 1.00 91.56 108 GLU A CA 1
ATOM 857 C C . GLU A 1 108 ? -25.063 -4.903 24.560 1.00 91.56 108 GLU A C 1
ATOM 859 O O . GLU A 1 108 ? -25.663 -4.430 25.526 1.00 91.56 108 GLU A O 1
ATOM 864 N N . ARG A 1 109 ? -24.922 -6.224 24.385 1.00 92.38 109 ARG A N 1
ATOM 865 C CA . ARG A 1 109 ? -25.523 -7.231 25.277 1.00 92.38 109 ARG A CA 1
ATOM 866 C C . ARG A 1 109 ? -24.680 -7.521 26.513 1.00 92.38 109 ARG A C 1
ATOM 868 O O . ARG A 1 109 ? -25.225 -7.679 27.600 1.00 92.38 109 ARG A O 1
ATOM 875 N N . GLU A 1 110 ? -23.369 -7.627 26.334 1.00 92.31 110 GLU A N 1
ATOM 876 C CA . GLU A 1 110 ? -22.410 -8.088 27.341 1.00 92.31 110 GLU A CA 1
ATOM 877 C C . GLU A 1 110 ? -21.145 -7.203 27.317 1.00 92.31 110 GLU A C 1
ATOM 879 O O . GLU A 1 110 ? -20.071 -7.642 26.886 1.00 92.31 110 GLU A O 1
ATOM 884 N N . PRO A 1 111 ? -21.247 -5.925 27.741 1.00 92.62 111 PRO A N 1
ATOM 885 C CA . PRO A 1 111 ? -20.131 -4.975 27.690 1.00 92.62 111 PRO A CA 1
ATOM 886 C C . PRO A 1 111 ? -18.946 -5.394 28.576 1.00 92.62 111 PRO A C 1
ATOM 888 O O . PRO A 1 111 ? -17.794 -5.111 28.264 1.00 92.62 111 PRO A O 1
ATOM 891 N N . ASP A 1 112 ? -19.191 -6.138 29.649 1.00 92.12 112 ASP A N 1
ATOM 892 C CA . ASP A 1 112 ? -18.172 -6.698 30.540 1.00 92.12 112 ASP A CA 1
ATOM 893 C C . ASP A 1 112 ? -17.231 -7.711 29.859 1.00 92.12 112 ASP A C 1
ATOM 895 O O . ASP A 1 112 ? -16.109 -7.913 30.329 1.00 92.12 112 ASP A O 1
ATOM 899 N N . ARG A 1 113 ? -17.617 -8.288 28.707 1.00 90.25 113 ARG A N 1
ATOM 900 C CA . ARG A 1 113 ? -16.722 -9.147 27.907 1.00 90.25 113 ARG A CA 1
ATOM 901 C C . ARG A 1 113 ? -15.517 -8.406 27.340 1.00 90.25 113 ARG A C 1
ATOM 903 O O . ARG A 1 113 ? -14.479 -9.025 27.109 1.00 90.25 113 ARG A O 1
ATOM 910 N N . ALA A 1 114 ? -15.646 -7.106 27.084 1.00 88.19 114 ALA A N 1
ATOM 911 C CA . ALA A 1 114 ? -14.533 -6.300 26.590 1.00 88.19 114 ALA A CA 1
ATOM 912 C C . ALA A 1 114 ? -13.514 -6.023 27.703 1.00 88.19 114 ALA A C 1
ATOM 914 O O . ALA A 1 114 ? -12.305 -6.076 27.467 1.00 88.19 114 ALA A O 1
ATOM 915 N N . GLY A 1 115 ? -14.002 -5.758 28.916 1.00 92.50 115 GLY A N 1
ATOM 916 C CA . GLY A 1 115 ? -13.184 -5.439 30.076 1.00 92.50 115 GLY A CA 1
ATOM 917 C C . GLY A 1 115 ? -14.015 -5.059 31.297 1.00 92.50 115 GLY A C 1
ATOM 918 O O . GLY A 1 115 ? -15.240 -4.967 31.251 1.00 92.50 115 GLY A O 1
ATOM 919 N N . GLU A 1 116 ? -13.332 -4.808 32.413 1.00 94.56 116 GLU A N 1
ATOM 920 C CA . GLU A 1 116 ? -14.009 -4.476 33.663 1.00 94.56 116 GLU A CA 1
ATOM 921 C C . GLU A 1 116 ? -14.661 -3.085 33.598 1.00 94.56 116 GLU A C 1
ATOM 923 O O . GLU A 1 116 ? -13.999 -2.068 33.358 1.00 94.56 116 GLU A O 1
ATOM 928 N N . LEU A 1 117 ? -15.972 -3.048 33.844 1.00 95.69 117 LEU A N 1
ATOM 929 C CA . LEU A 1 117 ? -16.759 -1.820 33.864 1.00 95.69 117 LEU A CA 1
ATOM 930 C C . LEU A 1 117 ? -16.447 -0.962 35.094 1.00 95.69 117 LEU A C 1
ATOM 932 O O . LEU A 1 117 ? -16.174 -1.467 36.189 1.00 95.69 117 LEU A O 1
ATOM 936 N N . ARG A 1 118 ? -16.569 0.354 34.926 1.00 94.00 118 ARG A N 1
ATOM 937 C CA . ARG A 1 118 ? -16.524 1.327 36.020 1.00 94.00 118 ARG A CA 1
ATOM 938 C C . ARG A 1 118 ? -17.685 1.151 36.999 1.00 94.00 118 ARG A C 1
ATOM 940 O O . ARG A 1 118 ? -18.734 0.588 36.672 1.00 94.00 118 ARG A O 1
ATOM 947 N N . GLY A 1 119 ? -17.486 1.622 38.228 1.00 92.56 119 GLY A N 1
ATOM 948 C CA . GLY A 1 119 ? -18.453 1.464 39.309 1.00 92.56 119 GLY A CA 1
ATOM 949 C C . GLY A 1 119 ? -18.646 0.018 39.786 1.00 92.56 119 GLY A C 1
ATOM 950 O O . GLY A 1 119 ? -17.917 -0.903 39.410 1.00 92.56 119 GLY A O 1
ATOM 951 N N . SER A 1 120 ? -19.662 -0.184 40.625 1.00 89.56 120 SER A N 1
ATOM 952 C CA . SER A 1 120 ? -19.989 -1.466 41.265 1.00 89.56 120 SER A CA 1
ATOM 953 C C . SER A 1 120 ? -21.417 -1.885 40.928 1.00 89.56 120 SER A C 1
ATOM 955 O O . SER A 1 120 ? -22.331 -1.068 40.996 1.00 89.56 120 SER A O 1
ATOM 957 N N . ASP A 1 121 ? -21.614 -3.166 40.608 1.00 87.56 121 ASP A N 1
ATOM 958 C CA . ASP A 1 121 ? -22.949 -3.767 40.437 1.00 87.56 121 ASP A CA 1
ATOM 959 C C . ASP A 1 121 ? -23.408 -4.561 41.676 1.00 87.56 121 ASP A C 1
ATOM 961 O O . ASP A 1 121 ? -24.452 -5.215 41.689 1.00 87.56 121 ASP A O 1
ATOM 965 N N . ARG A 1 122 ? -22.644 -4.493 42.777 1.00 89.81 122 ARG A N 1
ATOM 966 C CA . ARG A 1 122 ? -23.053 -5.117 44.040 1.00 89.81 122 ARG A CA 1
ATOM 967 C C . ARG A 1 122 ? -24.345 -4.470 44.528 1.00 89.81 122 ARG A C 1
ATOM 969 O O . ARG A 1 122 ? -24.451 -3.247 44.575 1.00 89.81 122 ARG A O 1
ATOM 976 N N . PHE A 1 123 ? -25.304 -5.283 44.972 1.00 88.06 123 PHE A N 1
ATOM 977 C CA . PHE A 1 123 ? -26.609 -4.805 45.444 1.00 88.06 123 PHE A CA 1
ATOM 978 C C . PHE A 1 123 ? -26.490 -3.703 46.512 1.00 88.06 123 PHE A C 1
ATOM 980 O O . PHE A 1 123 ? -27.141 -2.667 46.409 1.00 88.06 123 PHE A O 1
ATOM 987 N N . ILE A 1 124 ? -25.577 -3.883 47.473 1.00 91.19 124 ILE A N 1
ATOM 988 C CA . ILE A 1 124 ? -25.292 -2.919 48.550 1.00 91.19 124 ILE A CA 1
ATOM 989 C C . ILE A 1 124 ? -24.721 -1.576 48.062 1.00 91.19 124 ILE A C 1
ATOM 991 O O . ILE A 1 124 ? -24.749 -0.591 48.798 1.00 91.19 124 ILE A O 1
ATOM 995 N N . ASP A 1 125 ? -24.187 -1.529 46.841 1.00 89.81 125 ASP A N 1
ATOM 996 C CA . ASP A 1 125 ? -23.541 -0.352 46.260 1.00 89.81 125 ASP A CA 1
ATOM 997 C C . ASP A 1 125 ? -24.438 0.376 45.251 1.00 89.81 125 ASP A C 1
ATOM 999 O O . ASP A 1 125 ? -24.123 1.501 44.868 1.00 89.81 125 ASP A O 1
ATOM 1003 N N . LYS A 1 126 ? -25.589 -0.200 44.866 1.00 86.31 126 LYS A N 1
ATOM 1004 C CA . LYS A 1 126 ? -26.498 0.388 43.862 1.00 86.31 126 LYS A CA 1
ATOM 1005 C C . LYS A 1 126 ? -27.007 1.783 44.233 1.00 86.31 126 LYS A C 1
ATOM 1007 O O . LYS A 1 126 ? -27.238 2.599 43.347 1.00 86.31 126 LYS A O 1
ATOM 1012 N N . LEU A 1 127 ? -27.155 2.069 45.527 1.00 86.38 127 LEU A N 1
ATOM 1013 C CA . LEU A 1 127 ? -27.575 3.384 46.032 1.00 86.38 127 LEU A CA 1
ATOM 1014 C C . LEU A 1 127 ? -26.398 4.339 46.311 1.00 86.38 127 LEU A C 1
ATOM 1016 O O . LEU A 1 127 ? -26.619 5.502 46.646 1.00 86.38 127 LEU A O 1
ATOM 1020 N N . LYS A 1 128 ? -25.150 3.873 46.168 1.00 92.88 128 LYS A N 1
ATOM 1021 C CA . LYS A 1 128 ? -23.930 4.663 46.396 1.00 92.88 128 LYS A CA 1
ATOM 1022 C C . LYS A 1 128 ? -23.445 5.329 45.104 1.00 92.88 128 LYS A C 1
ATOM 1024 O O . LYS A 1 128 ? -23.953 5.068 44.014 1.00 92.88 128 LYS A O 1
ATOM 1029 N N . SER A 1 129 ? -22.421 6.177 45.222 1.00 90.69 129 SER A N 1
ATOM 1030 C CA . SER A 1 129 ? -21.739 6.796 44.075 1.00 90.69 129 SER A CA 1
ATOM 1031 C C . SER A 1 129 ? -21.241 5.761 43.062 1.00 90.69 129 SER A C 1
ATOM 1033 O O . SER A 1 1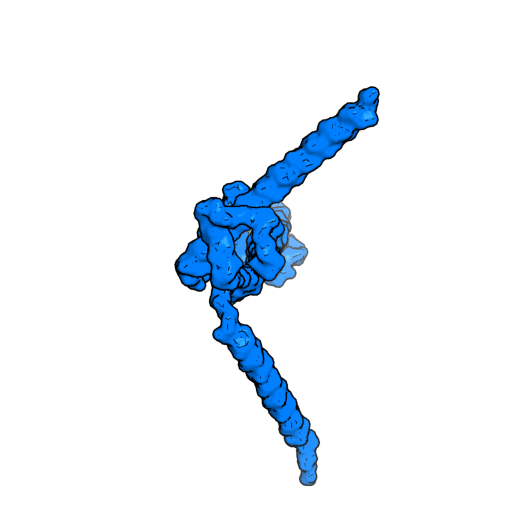29 ? -21.413 5.953 41.865 1.00 90.69 129 SER A O 1
ATOM 1035 N N . THR A 1 130 ? -20.716 4.630 43.533 1.00 89.19 130 THR A N 1
ATOM 1036 C CA . THR A 1 130 ? -20.218 3.537 42.685 1.00 89.19 130 THR A CA 1
ATOM 1037 C C . THR A 1 130 ? -21.327 2.832 41.899 1.00 89.19 130 THR A C 1
ATOM 1039 O O . THR A 1 130 ? -21.090 2.397 40.774 1.00 89.19 130 THR A O 1
ATOM 1042 N N . GLY A 1 131 ? -22.547 2.745 42.439 1.00 91.06 131 GLY A N 1
ATOM 1043 C CA . GLY A 1 131 ? -23.720 2.262 41.703 1.00 91.06 131 GLY A CA 1
ATOM 1044 C C . GLY A 1 131 ? -24.203 3.252 40.639 1.00 91.06 131 GLY A C 1
ATOM 1045 O O . GLY A 1 131 ? -24.579 2.846 39.538 1.00 91.06 131 GLY A O 1
ATOM 1046 N N . LYS A 1 132 ? -24.138 4.561 40.927 1.00 91.81 132 LYS A N 1
ATOM 1047 C CA . LYS A 1 132 ? -24.426 5.614 39.935 1.00 91.81 132 LYS A CA 1
ATOM 1048 C C . LYS A 1 132 ? -23.419 5.589 38.784 1.00 91.81 132 LYS A C 1
ATOM 1050 O O . LYS A 1 132 ? -23.839 5.576 37.632 1.00 91.81 132 LYS A O 1
ATOM 1055 N N . GLU A 1 133 ? -22.128 5.469 39.094 1.00 93.56 133 GLU A N 1
ATOM 1056 C CA . GLU A 1 133 ? -21.054 5.336 38.101 1.00 93.56 133 GLU A CA 1
ATOM 1057 C C . GLU A 1 133 ? -21.274 4.118 37.188 1.00 93.56 133 GLU A C 1
ATOM 1059 O O . GLU A 1 133 ? -21.133 4.221 35.972 1.00 93.56 133 GLU A O 1
ATOM 1064 N N . ARG A 1 134 ? -21.710 2.974 37.741 1.00 95.44 134 ARG A N 1
ATOM 1065 C CA . ARG A 1 134 ? -22.059 1.789 36.938 1.00 95.44 134 ARG A CA 1
ATOM 1066 C C . ARG A 1 134 ? -23.220 2.062 35.977 1.00 95.44 134 ARG A C 1
ATOM 1068 O O . ARG A 1 134 ? -23.174 1.641 34.822 1.00 95.44 134 ARG A O 1
ATOM 1075 N N . LYS A 1 135 ? -24.265 2.758 36.434 1.00 92.62 135 LYS A N 1
ATOM 1076 C CA . LYS A 1 135 ? -25.419 3.117 35.594 1.00 92.62 135 LYS A CA 1
ATOM 1077 C C . LYS A 1 135 ? -25.019 4.072 34.466 1.00 92.62 135 LYS A C 1
ATOM 1079 O O . LYS A 1 135 ? -25.476 3.907 33.336 1.00 92.62 135 LYS A O 1
ATOM 1084 N N . GLU A 1 136 ? -24.158 5.042 34.763 1.00 93.56 136 GLU A N 1
ATOM 1085 C CA . GLU A 1 136 ? -23.597 5.953 33.766 1.00 93.56 136 GLU A CA 1
ATOM 1086 C C . GLU A 1 136 ? -22.766 5.186 32.735 1.00 93.56 136 GLU A C 1
ATOM 1088 O O . GLU A 1 136 ? -23.043 5.310 31.540 1.00 93.56 136 GLU A O 1
ATOM 1093 N N . ALA A 1 137 ? -21.853 4.313 33.174 1.00 94.44 137 ALA A N 1
ATOM 1094 C CA . ALA A 1 137 ? -21.037 3.476 32.294 1.00 94.44 137 ALA A CA 1
ATOM 1095 C C . ALA A 1 137 ? -21.889 2.688 31.286 1.00 94.44 137 ALA A C 1
ATOM 1097 O O . ALA A 1 137 ? -21.640 2.754 30.082 1.00 94.44 137 ALA A O 1
ATOM 1098 N N . LEU A 1 138 ? -22.953 2.021 31.747 1.00 93.69 138 LEU A N 1
ATOM 1099 C CA . LEU A 1 138 ? -23.874 1.289 30.869 1.00 93.69 138 LEU A CA 1
ATOM 1100 C C . LEU A 1 138 ? -24.597 2.209 29.871 1.00 93.69 138 LEU A C 1
ATOM 1102 O O . LEU A 1 138 ? -24.767 1.845 28.710 1.00 93.69 138 LEU A O 1
ATOM 1106 N N . SER A 1 139 ? -24.966 3.429 30.274 1.00 92.44 139 SER A N 1
ATOM 1107 C CA . SER A 1 139 ? -25.601 4.401 29.367 1.00 92.44 139 SER A CA 1
ATOM 1108 C C . SER A 1 139 ? -24.667 4.914 28.259 1.00 92.44 139 SER A C 1
ATOM 1110 O O . SER A 1 139 ? -25.130 5.355 27.205 1.00 92.44 139 SER A O 1
ATOM 1112 N N . HIS A 1 140 ? -23.350 4.850 28.476 1.00 94.50 140 HIS A N 1
ATOM 1113 C CA . HIS A 1 140 ? -22.340 5.259 27.500 1.00 94.50 140 HIS A CA 1
ATOM 1114 C C . HIS A 1 140 ? -22.013 4.172 26.464 1.00 94.50 140 HIS A C 1
ATOM 1116 O O . HIS A 1 140 ? -21.431 4.500 25.425 1.00 94.50 140 HIS A O 1
ATOM 1122 N N . VAL A 1 141 ? -22.415 2.914 26.695 1.00 93.50 141 VAL A N 1
ATOM 1123 C CA . VAL A 1 141 ? -22.159 1.786 25.781 1.00 93.50 141 VAL A CA 1
ATOM 1124 C C . VAL A 1 141 ? -22.739 2.064 24.396 1.00 93.50 141 VAL A C 1
ATOM 1126 O O . VAL A 1 141 ? -21.983 2.123 23.427 1.00 93.50 141 VAL A O 1
ATOM 1129 N N . SER A 1 142 ? -24.039 2.357 24.300 1.00 87.75 142 SER A N 1
ATOM 1130 C CA . SER A 1 142 ? -24.705 2.612 23.011 1.00 87.75 142 SER A CA 1
ATOM 1131 C C . SER A 1 142 ? -24.092 3.789 22.245 1.00 87.75 142 SER A C 1
ATOM 1133 O O . SER A 1 142 ? -23.939 3.750 21.026 1.00 87.75 142 SER A O 1
ATOM 1135 N N . ARG A 1 143 ? -23.636 4.823 22.963 1.00 85.81 143 ARG A N 1
ATOM 1136 C CA . ARG A 1 143 ? -22.952 5.991 22.381 1.00 85.81 143 ARG A CA 1
ATOM 1137 C C . ARG A 1 143 ? -21.567 5.659 21.820 1.00 85.81 143 ARG A C 1
ATOM 1139 O O . ARG A 1 143 ? -21.053 6.416 20.995 1.00 85.81 143 ARG A O 1
ATOM 1146 N N . THR A 1 144 ? -20.958 4.568 22.276 1.00 91.38 144 THR A N 1
ATOM 1147 C CA . THR A 1 144 ? -19.617 4.128 21.865 1.00 91.38 144 THR A CA 1
ATOM 1148 C C . THR A 1 144 ? -19.665 3.148 20.695 1.00 91.38 144 THR A C 1
ATOM 1150 O O . THR A 1 144 ? -18.723 3.131 19.904 1.00 91.38 144 THR A O 1
ATOM 1153 N N . ILE A 1 145 ? -20.777 2.424 20.509 1.00 90.94 145 ILE A N 1
ATOM 1154 C CA . ILE A 1 145 ? -20.987 1.495 19.381 1.00 90.94 145 ILE A CA 1
ATOM 1155 C C . ILE A 1 145 ? -20.688 2.174 18.039 1.00 90.94 145 ILE A C 1
ATOM 1157 O O . ILE A 1 145 ? -19.867 1.681 17.271 1.00 90.94 145 ILE A O 1
ATOM 1161 N N . SER A 1 146 ? -21.229 3.375 17.808 1.00 88.00 146 SER A N 1
ATOM 1162 C CA . SER A 1 146 ? -20.984 4.112 16.557 1.00 88.00 146 SER A CA 1
ATOM 1163 C C . SER A 1 146 ? -19.499 4.407 16.284 1.00 88.00 146 SER A C 1
ATOM 1165 O O . SER A 1 146 ? -19.083 4.488 15.131 1.00 88.00 146 SER A O 1
ATOM 1167 N N . SER A 1 147 ? -18.671 4.567 17.320 1.00 88.94 147 SER A N 1
ATOM 1168 C CA . SER A 1 147 ? -17.223 4.759 17.165 1.00 88.94 147 SER A CA 1
ATOM 1169 C C . SER A 1 147 ? -16.499 3.455 16.846 1.00 88.94 147 SER A C 1
ATOM 1171 O O . SER A 1 147 ? -15.526 3.472 16.096 1.00 88.94 147 SER A O 1
ATOM 1173 N N . ILE A 1 148 ? -16.985 2.331 17.372 1.00 90.62 148 ILE A N 1
ATOM 1174 C CA . ILE A 1 148 ? -16.451 0.997 17.080 1.00 90.62 148 ILE A CA 1
ATOM 1175 C C . ILE A 1 148 ? -16.748 0.621 15.624 1.00 90.62 148 ILE A C 1
ATOM 1177 O O . ILE A 1 148 ? -15.838 0.221 14.903 1.00 90.62 148 ILE A O 1
ATOM 1181 N N . GLU A 1 149 ? -17.972 0.851 15.149 1.00 90.12 149 GLU A N 1
ATOM 1182 C CA . GLU A 1 149 ? -18.364 0.614 13.750 1.00 90.12 149 GLU A CA 1
ATOM 1183 C C . GLU A 1 149 ? -17.584 1.498 12.770 1.00 90.12 149 GLU A C 1
ATOM 1185 O O . GLU A 1 149 ? -17.161 1.056 11.696 1.00 90.12 149 GLU A O 1
ATOM 1190 N N . LYS A 1 150 ? -17.337 2.756 13.155 1.00 88.81 150 LYS A N 1
ATOM 1191 C CA . LYS A 1 150 ? -16.464 3.659 12.397 1.00 88.81 150 LYS A CA 1
ATOM 1192 C C . LYS A 1 150 ? -15.027 3.145 12.343 1.00 88.81 150 LYS A C 1
ATOM 1194 O O . LYS A 1 150 ? -14.432 3.180 11.268 1.00 88.81 150 LYS A O 1
ATOM 1199 N N . LEU A 1 151 ? -14.472 2.658 13.457 1.00 89.00 151 LEU A N 1
ATOM 1200 C CA . LEU A 1 151 ? -13.135 2.055 13.482 1.00 89.00 151 LEU A CA 1
ATOM 1201 C C . LEU A 1 151 ? -13.074 0.806 12.596 1.00 89.00 151 LEU A C 1
ATOM 1203 O O . LEU A 1 151 ? -12.134 0.657 11.821 1.00 89.00 151 LEU A O 1
ATOM 1207 N N . GLN A 1 152 ? -14.085 -0.056 12.660 1.00 89.69 152 GLN A N 1
ATOM 1208 C CA . GLN A 1 152 ? -14.187 -1.246 11.820 1.00 89.69 152 GLN A CA 1
ATOM 1209 C C . GLN A 1 152 ? -14.244 -0.890 10.330 1.00 89.69 152 GLN A C 1
ATOM 1211 O O . GLN A 1 152 ? -13.523 -1.481 9.527 1.00 89.69 152 GLN A O 1
ATOM 1216 N N . SER A 1 153 ? -15.051 0.106 9.959 1.00 88.00 153 SER A N 1
ATOM 1217 C CA . SER A 1 153 ? -15.160 0.583 8.574 1.00 88.00 153 SER A CA 1
ATOM 1218 C C . SER A 1 153 ? -13.853 1.205 8.080 1.00 88.00 153 SER A C 1
ATOM 1220 O O . SER A 1 153 ? -13.421 0.944 6.958 1.00 88.00 153 SER A O 1
ATOM 1222 N N . LEU A 1 154 ? -13.196 2.004 8.929 1.00 86.94 154 LEU A N 1
ATOM 1223 C CA . LEU A 1 154 ? -11.880 2.574 8.646 1.00 86.94 154 LEU A CA 1
ATOM 1224 C C . LEU A 1 154 ? -10.849 1.465 8.422 1.00 86.94 154 LEU A C 1
ATOM 1226 O O . LEU A 1 154 ? -10.108 1.516 7.443 1.00 86.94 154 LEU A O 1
ATOM 1230 N N . TYR A 1 155 ? -10.830 0.467 9.310 1.00 85.38 155 TYR A N 1
ATOM 1231 C CA . TYR A 1 155 ? -9.933 -0.671 9.209 1.00 85.38 155 TYR A CA 1
ATOM 1232 C C . TYR A 1 155 ? -10.160 -1.410 7.893 1.00 85.38 155 TYR A C 1
ATOM 1234 O O . TYR A 1 155 ? -9.232 -1.504 7.103 1.00 85.38 155 TYR A O 1
ATOM 1242 N N . LYS A 1 156 ? -11.395 -1.840 7.609 1.00 84.00 156 LYS A N 1
ATOM 1243 C CA . LYS A 1 156 ? -11.738 -2.559 6.375 1.00 84.00 156 LYS A CA 1
ATOM 1244 C C . LYS A 1 156 ? -11.280 -1.801 5.126 1.00 84.00 156 LYS A C 1
ATOM 1246 O O . LYS A 1 156 ? -10.545 -2.347 4.315 1.00 84.00 156 LYS A O 1
ATOM 1251 N N . ASN A 1 157 ? -11.629 -0.521 5.011 1.00 85.50 157 ASN A N 1
ATOM 1252 C CA . ASN A 1 157 ? -11.334 0.259 3.809 1.00 85.50 157 ASN A CA 1
ATOM 1253 C C . ASN A 1 157 ? -9.839 0.591 3.661 1.00 85.50 157 ASN A C 1
ATOM 1255 O O . ASN A 1 157 ? -9.271 0.464 2.573 1.00 85.50 157 ASN A O 1
ATOM 1259 N N . SER A 1 158 ? -9.190 1.043 4.738 1.00 85.94 158 SER A N 1
ATOM 1260 C CA . SER A 1 158 ? -7.794 1.490 4.672 1.00 85.94 158 SER A CA 1
ATOM 1261 C C . SER A 1 158 ? -6.827 0.303 4.653 1.00 85.94 158 SER A C 1
ATOM 1263 O O . SER A 1 158 ? -5.914 0.275 3.829 1.00 85.94 158 SER A O 1
ATOM 1265 N N . TYR A 1 159 ? -7.065 -0.741 5.456 1.00 86.06 159 TYR A N 1
ATOM 1266 C CA . TYR A 1 159 ? -6.251 -1.961 5.428 1.00 86.06 159 TYR A CA 1
ATOM 1267 C C . TYR A 1 159 ? -6.280 -2.638 4.055 1.00 86.06 159 TYR A C 1
ATOM 1269 O O . TYR A 1 159 ? -5.218 -2.937 3.509 1.00 86.06 159 TYR A O 1
ATOM 1277 N N . GLU A 1 160 ? -7.467 -2.821 3.461 1.00 84.81 160 GLU A N 1
ATOM 1278 C CA . GLU A 1 160 ? -7.590 -3.377 2.108 1.00 84.81 160 GLU A CA 1
ATOM 1279 C C . GLU A 1 160 ? -6.855 -2.507 1.079 1.00 84.81 160 GLU A C 1
ATOM 1281 O O . GLU A 1 160 ? -6.203 -3.015 0.168 1.00 84.81 160 GLU A O 1
ATOM 1286 N N . THR A 1 161 ? -6.893 -1.183 1.234 1.00 88.50 161 THR A N 1
ATOM 1287 C CA . THR A 1 161 ? -6.149 -0.270 0.357 1.00 88.50 161 THR A CA 1
ATOM 1288 C C . THR A 1 161 ? -4.638 -0.474 0.485 1.00 88.50 161 THR A C 1
ATOM 1290 O O . THR A 1 161 ? -3.949 -0.607 -0.532 1.00 88.50 161 THR A O 1
ATOM 1293 N N . HIS A 1 162 ? -4.116 -0.550 1.713 1.00 88.25 162 HIS A N 1
ATOM 1294 C CA . HIS A 1 162 ? -2.689 -0.772 1.973 1.00 88.25 162 HIS A CA 1
ATOM 1295 C C . HIS A 1 162 ? -2.220 -2.137 1.486 1.00 88.25 162 HIS A C 1
ATOM 1297 O O . HIS A 1 162 ? -1.206 -2.211 0.792 1.00 88.25 162 HIS A O 1
ATOM 1303 N N . ILE A 1 163 ? -2.956 -3.209 1.793 1.00 88.06 163 ILE A N 1
ATOM 1304 C CA . ILE A 1 163 ? -2.566 -4.560 1.378 1.00 88.06 163 ILE A CA 1
ATOM 1305 C C . ILE A 1 163 ? -2.588 -4.681 -0.148 1.00 88.06 163 ILE A C 1
ATOM 1307 O O . ILE A 1 163 ? -1.622 -5.158 -0.734 1.00 88.06 163 ILE A O 1
ATOM 1311 N N . ASN A 1 164 ? -3.615 -4.147 -0.817 1.00 88.50 164 ASN A N 1
ATOM 1312 C CA . ASN A 1 164 ? -3.702 -4.168 -2.277 1.00 88.50 164 ASN A CA 1
ATOM 1313 C C . ASN A 1 164 ? -2.577 -3.360 -2.925 1.00 88.50 164 ASN A C 1
ATOM 1315 O O . ASN A 1 164 ? -2.009 -3.782 -3.935 1.00 88.50 164 ASN A O 1
ATOM 1319 N N . ARG A 1 165 ? -2.237 -2.199 -2.355 1.00 87.94 165 ARG A N 1
ATOM 1320 C CA . ARG A 1 165 ? -1.110 -1.392 -2.825 1.00 87.94 165 ARG A CA 1
ATOM 1321 C C . ARG A 1 165 ? 0.206 -2.156 -2.694 1.00 87.94 165 ARG A C 1
ATOM 1323 O O . ARG A 1 165 ? 0.934 -2.245 -3.679 1.00 87.94 165 ARG A O 1
ATOM 1330 N N . LEU A 1 166 ? 0.489 -2.721 -1.522 1.00 87.50 166 LEU A N 1
ATOM 1331 C CA . LEU A 1 166 ? 1.726 -3.461 -1.270 1.00 87.50 166 LEU A CA 1
ATOM 1332 C C . LEU A 1 166 ? 1.830 -4.716 -2.147 1.00 87.50 166 LEU A C 1
ATOM 1334 O O . LEU A 1 166 ? 2.893 -4.969 -2.709 1.00 87.50 166 LEU A O 1
ATOM 1338 N N . THR A 1 167 ? 0.733 -5.454 -2.342 1.00 87.94 167 THR A N 1
ATOM 1339 C CA . THR A 1 167 ? 0.687 -6.604 -3.259 1.00 87.94 167 THR A CA 1
ATOM 1340 C C . THR A 1 167 ? 1.022 -6.188 -4.688 1.00 87.94 167 THR A C 1
ATOM 1342 O O . THR A 1 167 ? 1.864 -6.819 -5.323 1.00 87.94 167 THR A O 1
ATOM 1345 N N . ARG A 1 168 ? 0.443 -5.087 -5.187 1.00 87.19 168 ARG A N 1
ATOM 1346 C CA . ARG A 1 168 ? 0.763 -4.563 -6.527 1.00 87.19 168 ARG A CA 1
ATOM 1347 C C . ARG A 1 168 ? 2.219 -4.121 -6.635 1.00 87.19 168 ARG A C 1
ATOM 1349 O O . ARG A 1 168 ? 2.862 -4.393 -7.644 1.00 87.19 168 ARG A O 1
ATOM 1356 N N . GLU A 1 169 ? 2.744 -3.432 -5.623 1.00 85.50 169 GLU A N 1
ATOM 1357 C CA . GLU A 1 169 ? 4.159 -3.045 -5.579 1.00 85.50 169 GLU A CA 1
ATOM 1358 C C . GLU A 1 169 ? 5.058 -4.289 -5.637 1.00 85.50 169 GLU A C 1
ATOM 1360 O O . GLU A 1 169 ? 5.984 -4.346 -6.441 1.00 85.50 169 GLU A O 1
ATOM 1365 N N . TRP A 1 170 ? 4.738 -5.334 -4.878 1.00 86.38 170 TRP A N 1
ATOM 1366 C CA . TRP A 1 170 ? 5.461 -6.604 -4.912 1.00 86.38 170 TRP A CA 1
ATOM 1367 C C . TRP A 1 170 ? 5.374 -7.329 -6.254 1.00 86.3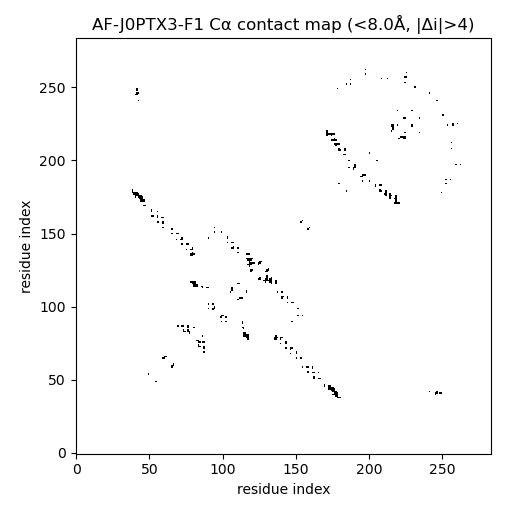8 170 TRP A C 1
ATOM 1369 O O . TRP A 1 170 ? 6.386 -7.825 -6.746 1.00 86.38 170 TRP A O 1
ATOM 1379 N N . GLU A 1 171 ? 4.194 -7.402 -6.866 1.00 87.12 171 GLU A N 1
ATOM 1380 C CA . GLU A 1 171 ? 4.018 -7.996 -8.196 1.00 87.12 171 GLU A CA 1
ATOM 1381 C C . GLU A 1 171 ? 4.876 -7.290 -9.239 1.00 87.12 171 GLU A C 1
ATOM 1383 O O . GLU A 1 171 ? 5.542 -7.944 -10.041 1.00 87.12 171 GLU A O 1
ATOM 1388 N N . ARG A 1 172 ? 4.937 -5.959 -9.172 1.00 89.06 172 ARG A N 1
ATOM 1389 C CA . ARG A 1 172 ? 5.826 -5.167 -10.019 1.00 89.06 172 ARG A CA 1
ATOM 1390 C C . ARG A 1 172 ? 7.289 -5.510 -9.758 1.00 89.06 172 ARG A C 1
ATOM 1392 O O . ARG A 1 172 ? 8.034 -5.722 -10.709 1.00 89.06 172 ARG A O 1
ATOM 1399 N N . LEU A 1 173 ? 7.706 -5.645 -8.495 1.00 87.31 173 LEU A N 1
ATOM 1400 C CA . LEU A 1 173 ? 9.088 -5.992 -8.131 1.00 87.31 173 LEU A CA 1
ATOM 1401 C C . LEU A 1 173 ? 9.536 -7.384 -8.617 1.00 87.31 173 LEU A C 1
ATOM 1403 O O . LEU A 1 173 ? 10.737 -7.605 -8.791 1.00 87.31 173 LEU A O 1
ATOM 1407 N N . LYS A 1 174 ? 8.607 -8.299 -8.918 1.00 88.81 174 LYS A N 1
ATOM 1408 C CA . LYS A 1 174 ? 8.918 -9.606 -9.530 1.00 88.81 174 LYS A CA 1
ATOM 1409 C C . LYS A 1 174 ? 9.329 -9.508 -11.001 1.00 88.81 174 LYS A C 1
ATOM 1411 O O . LYS A 1 174 ? 9.873 -10.468 -11.539 1.00 88.81 174 LYS A O 1
ATOM 1416 N N . VAL A 1 175 ? 9.081 -8.380 -11.661 1.00 91.50 175 VAL A N 1
ATOM 1417 C CA . VAL A 1 175 ? 9.406 -8.189 -13.079 1.00 91.50 175 VAL A CA 1
ATOM 1418 C C . VAL A 1 175 ? 10.896 -7.908 -13.229 1.00 91.50 175 VAL A C 1
ATOM 1420 O O . VAL A 1 175 ? 11.366 -6.841 -12.846 1.00 91.50 175 VAL A O 1
ATOM 1423 N N . GLU A 1 176 ? 11.650 -8.843 -13.800 1.00 92.94 176 GLU A N 1
ATOM 1424 C CA . GLU A 1 176 ? 13.048 -8.607 -14.177 1.00 92.94 176 GLU A CA 1
ATOM 1425 C C . GLU A 1 176 ? 13.130 -7.515 -15.262 1.00 92.94 176 GLU A C 1
ATOM 1427 O O . GLU A 1 176 ? 12.381 -7.545 -16.240 1.00 92.94 176 GLU A O 1
ATOM 1432 N N . VAL A 1 177 ? 14.039 -6.550 -15.091 1.00 94.00 177 VAL A N 1
ATOM 1433 C CA . VAL A 1 177 ? 14.353 -5.543 -16.114 1.00 94.00 177 VAL A CA 1
ATOM 1434 C C . VAL A 1 177 ? 15.611 -6.003 -16.850 1.00 94.00 177 VAL A C 1
ATOM 1436 O O . VAL A 1 177 ? 16.690 -5.995 -16.244 1.00 94.00 177 VAL A O 1
ATOM 1439 N N . PRO A 1 178 ? 15.490 -6.421 -18.123 1.00 94.62 178 PRO A N 1
ATOM 1440 C CA . PRO A 1 178 ? 16.595 -7.004 -18.871 1.00 94.62 178 PRO A CA 1
ATOM 1441 C C . PRO A 1 178 ? 17.690 -5.966 -19.111 1.00 94.62 178 PRO A C 1
ATOM 1443 O O . PRO A 1 178 ? 17.412 -4.770 -19.194 1.00 94.62 178 PRO A O 1
ATOM 1446 N N . SER A 1 179 ? 18.931 -6.428 -19.229 1.00 94.19 179 SER A N 1
ATOM 1447 C CA . SER A 1 179 ? 20.022 -5.589 -19.718 1.00 94.19 179 SER A CA 1
ATOM 1448 C C . SER A 1 179 ? 19.979 -5.486 -21.243 1.00 94.19 179 SER A C 1
ATOM 1450 O O . SER A 1 179 ? 19.340 -6.297 -21.915 1.00 94.19 179 SER A O 1
ATOM 1452 N N . LEU A 1 180 ? 20.642 -4.467 -21.783 1.00 94.94 180 LEU A N 1
ATOM 1453 C CA . LEU A 1 180 ? 20.844 -4.328 -23.220 1.00 94.94 180 LEU A CA 1
ATOM 1454 C C . LEU A 1 180 ? 22.125 -5.043 -23.657 1.00 94.94 180 LEU A C 1
ATOM 1456 O O . LEU A 1 180 ? 23.118 -5.093 -22.916 1.00 94.94 180 LEU A O 1
ATOM 1460 N N . SER A 1 181 ? 22.118 -5.544 -24.890 1.00 94.81 181 SER A N 1
ATOM 1461 C CA . SER A 1 181 ? 23.308 -6.059 -25.555 1.00 94.81 181 SER A CA 1
ATOM 1462 C C . SER A 1 181 ? 24.370 -4.969 -25.718 1.00 94.81 181 SER A C 1
ATOM 1464 O O . SER A 1 181 ? 24.099 -3.764 -25.690 1.00 94.81 181 SER A O 1
ATOM 1466 N N . GLN A 1 182 ? 25.620 -5.385 -25.923 1.00 93.44 182 GLN A N 1
ATOM 1467 C CA . GLN A 1 182 ? 26.711 -4.440 -26.158 1.00 93.44 182 GLN A CA 1
ATOM 1468 C C . GLN A 1 182 ? 26.478 -3.592 -27.422 1.00 93.44 182 GLN A C 1
ATOM 1470 O O . GLN A 1 182 ? 26.871 -2.424 -27.456 1.00 93.44 182 GLN A O 1
ATOM 1475 N N . GLU A 1 183 ? 25.819 -4.159 -28.435 1.00 93.81 183 GLU A N 1
ATOM 1476 C CA . GLU A 1 183 ? 25.425 -3.460 -29.659 1.00 93.81 183 GLU A CA 1
ATOM 1477 C C . GLU A 1 183 ? 24.432 -2.335 -29.348 1.00 93.81 183 GLU A C 1
ATOM 1479 O O . GLU A 1 183 ? 24.693 -1.178 -29.681 1.00 93.81 183 GLU A O 1
ATOM 1484 N N . ALA A 1 184 ? 23.357 -2.638 -28.614 1.00 94.75 184 ALA A N 1
ATOM 1485 C CA . ALA A 1 184 ? 22.349 -1.655 -28.224 1.00 94.75 184 ALA A CA 1
ATOM 1486 C C . ALA A 1 184 ? 22.925 -0.537 -27.333 1.00 94.75 184 ALA A C 1
ATOM 1488 O O . ALA A 1 184 ? 22.632 0.644 -27.539 1.00 94.75 184 ALA A O 1
ATOM 1489 N N . VAL A 1 185 ? 23.811 -0.878 -26.390 1.00 94.56 185 VAL A N 1
ATOM 1490 C CA . VAL A 1 185 ? 24.518 0.113 -25.555 1.00 94.56 185 VAL A CA 1
ATOM 1491 C C . VAL A 1 185 ? 25.426 1.013 -26.397 1.00 94.56 185 VAL A C 1
ATOM 1493 O O . VAL A 1 185 ? 25.521 2.214 -26.140 1.00 94.56 185 VAL A O 1
ATOM 1496 N N . THR A 1 186 ? 26.110 0.453 -27.396 1.00 94.75 186 THR A N 1
ATOM 1497 C CA . THR A 1 186 ? 26.998 1.221 -28.283 1.00 94.75 186 THR A CA 1
ATOM 1498 C C . THR A 1 186 ? 26.196 2.154 -29.184 1.00 94.75 186 THR A C 1
ATOM 1500 O O . THR A 1 186 ? 26.548 3.326 -29.301 1.00 94.75 186 THR A O 1
ATOM 1503 N N . PHE A 1 187 ? 25.081 1.674 -29.739 1.00 95.06 187 PHE A N 1
ATOM 1504 C CA . PHE A 1 187 ? 24.165 2.491 -30.529 1.00 95.06 187 PHE A CA 1
ATOM 1505 C C . PHE A 1 187 ? 23.653 3.695 -29.726 1.00 95.06 187 PHE A C 1
ATOM 1507 O O . PHE A 1 187 ? 23.745 4.832 -30.182 1.00 95.06 187 PHE A O 1
ATOM 1514 N N . MET A 1 188 ? 23.201 3.472 -28.487 1.00 94.81 188 MET A N 1
ATOM 1515 C CA . MET A 1 188 ? 22.754 4.545 -27.592 1.00 94.81 188 MET A CA 1
ATOM 1516 C C . MET A 1 188 ? 23.832 5.625 -27.386 1.00 94.81 188 MET A C 1
ATOM 1518 O O . MET A 1 188 ? 23.541 6.815 -27.488 1.00 94.81 188 MET A O 1
ATOM 1522 N N . LYS A 1 189 ? 25.088 5.221 -27.156 1.00 93.38 189 LYS A N 1
ATOM 1523 C CA . LYS A 1 189 ? 26.221 6.154 -27.003 1.00 93.38 189 LYS A CA 1
ATOM 1524 C C . LYS A 1 189 ? 26.542 6.915 -28.288 1.00 93.38 189 LYS A C 1
ATOM 1526 O O . LYS A 1 189 ? 26.934 8.076 -28.226 1.00 93.38 189 LYS A O 1
ATOM 1531 N N . ASN A 1 190 ? 26.401 6.280 -29.450 1.00 94.00 190 ASN A N 1
ATOM 1532 C CA . ASN A 1 190 ? 26.616 6.951 -30.728 1.00 94.00 190 ASN A CA 1
ATOM 1533 C C . ASN A 1 190 ? 25.545 8.005 -31.010 1.00 94.00 190 ASN A C 1
ATOM 1535 O O . ASN A 1 190 ? 25.883 9.067 -31.531 1.00 94.00 190 ASN A O 1
ATOM 1539 N N . VAL A 1 191 ? 24.285 7.741 -30.649 1.00 93.25 191 VAL A N 1
ATOM 1540 C CA . VAL A 1 191 ? 23.209 8.737 -30.742 1.00 93.25 191 VAL A CA 1
ATOM 1541 C C . VAL A 1 191 ? 23.498 9.924 -29.821 1.00 93.25 191 VAL A C 1
ATOM 1543 O O . VAL A 1 191 ? 23.442 11.064 -30.272 1.00 93.25 191 VAL A O 1
ATOM 1546 N N . GLU A 1 192 ? 23.906 9.679 -28.570 1.00 89.56 192 GLU A N 1
ATOM 1547 C CA . GLU A 1 192 ? 24.308 10.744 -27.633 1.00 89.56 192 GLU A CA 1
ATOM 1548 C C . GLU A 1 192 ? 25.504 11.564 -28.157 1.00 89.56 192 GLU A C 1
ATOM 1550 O O . GLU A 1 192 ? 25.552 12.781 -27.998 1.00 89.56 192 GLU A O 1
ATOM 1555 N N . ALA A 1 193 ? 26.447 10.915 -28.846 1.00 92.38 193 ALA A N 1
ATOM 1556 C CA . ALA A 1 193 ? 27.588 11.563 -29.490 1.00 92.38 193 ALA A CA 1
ATOM 1557 C C . ALA A 1 193 ? 27.263 12.224 -30.849 1.00 92.38 193 ALA A C 1
ATOM 1559 O O . ALA A 1 193 ? 28.180 12.707 -31.515 1.00 92.38 193 ALA A O 1
ATOM 1560 N N . GLY A 1 194 ? 26.001 12.209 -31.297 1.00 89.94 194 GLY A N 1
ATOM 1561 C CA . GLY A 1 194 ? 25.564 12.785 -32.576 1.00 89.94 194 GLY A CA 1
ATOM 1562 C C . GLY A 1 194 ? 26.049 12.037 -33.825 1.00 89.94 194 GLY A C 1
ATOM 1563 O O . GLY A 1 194 ? 26.022 12.591 -34.922 1.00 89.94 194 GLY A O 1
ATOM 1564 N N . ARG A 1 195 ? 26.526 10.796 -33.673 1.00 90.44 195 ARG A N 1
ATOM 1565 C CA . ARG A 1 195 ? 27.015 9.947 -34.776 1.00 90.44 195 ARG A CA 1
ATOM 1566 C C . ARG A 1 195 ? 25.902 9.131 -35.424 1.00 90.44 195 ARG A C 1
ATOM 1568 O O . ARG A 1 195 ? 25.980 8.845 -36.613 1.00 90.44 195 ARG A O 1
ATOM 1575 N N . ASP A 1 196 ? 24.880 8.792 -34.643 1.00 90.19 196 ASP A N 1
ATOM 1576 C CA . ASP A 1 196 ? 23.690 8.061 -35.075 1.00 90.19 196 ASP A CA 1
ATOM 1577 C C . ASP A 1 196 ? 22.415 8.873 -34.777 1.00 90.19 196 ASP A C 1
ATOM 1579 O O . ASP A 1 196 ? 22.450 9.900 -34.101 1.00 90.19 196 ASP A O 1
ATOM 1583 N N . SER A 1 197 ? 21.271 8.423 -35.298 1.00 87.50 197 SER A N 1
ATOM 1584 C CA . SER A 1 197 ? 19.962 9.063 -35.107 1.00 87.50 197 SER A CA 1
ATOM 1585 C C . SER A 1 197 ? 18.907 8.030 -34.723 1.00 87.50 197 SER A C 1
ATOM 1587 O O . SER A 1 197 ? 18.933 6.897 -35.207 1.00 87.50 197 SER A O 1
ATOM 1589 N N . TYR A 1 198 ? 17.912 8.452 -33.939 1.00 86.75 198 TYR A N 1
ATOM 1590 C CA . TYR A 1 198 ? 16.736 7.656 -33.575 1.00 86.75 198 TYR A CA 1
ATOM 1591 C C . TYR A 1 198 ? 15.932 7.137 -34.780 1.00 86.75 198 TYR A C 1
ATOM 1593 O O . TYR A 1 198 ? 15.190 6.167 -34.658 1.00 86.75 198 TYR A O 1
ATOM 1601 N N . SER A 1 199 ? 16.102 7.733 -35.964 1.00 83.56 199 SER A N 1
ATOM 1602 C CA . SER A 1 199 ? 15.459 7.285 -37.208 1.00 83.56 199 SER A CA 1
ATOM 1603 C C . SER A 1 199 ? 16.100 6.044 -37.849 1.00 83.56 199 SER A C 1
ATOM 1605 O O . SER A 1 199 ? 15.500 5.446 -38.740 1.00 83.56 199 SER A O 1
ATOM 1607 N N . LYS A 1 200 ? 17.309 5.649 -37.423 1.00 87.88 200 LYS A N 1
ATOM 1608 C CA . LYS A 1 200 ? 18.117 4.585 -38.054 1.00 87.88 200 LYS A CA 1
ATOM 1609 C C . LYS A 1 200 ? 18.442 3.427 -37.107 1.00 87.88 200 LYS A C 1
ATOM 1611 O O . LYS A 1 200 ? 19.478 2.786 -37.249 1.00 87.88 200 LYS A O 1
ATOM 1616 N N . ILE A 1 201 ? 17.579 3.166 -36.126 1.00 91.06 201 ILE A N 1
ATOM 1617 C CA . ILE A 1 201 ? 17.791 2.081 -35.160 1.00 91.06 201 ILE A CA 1
ATOM 1618 C C . ILE A 1 201 ? 17.713 0.727 -35.893 1.00 91.06 201 ILE A C 1
ATOM 1620 O O . ILE A 1 201 ? 16.684 0.452 -36.518 1.00 91.06 201 ILE A O 1
ATOM 1624 N N . PRO A 1 202 ? 18.744 -0.139 -35.806 1.00 94.12 202 PRO A N 1
ATOM 1625 C CA . PRO A 1 202 ? 18.676 -1.496 -36.339 1.00 94.12 202 PRO A CA 1
ATOM 1626 C C . PRO A 1 202 ? 17.494 -2.272 -35.747 1.00 94.12 202 PRO A C 1
ATOM 1628 O O . PRO A 1 202 ? 17.197 -2.146 -34.559 1.00 94.12 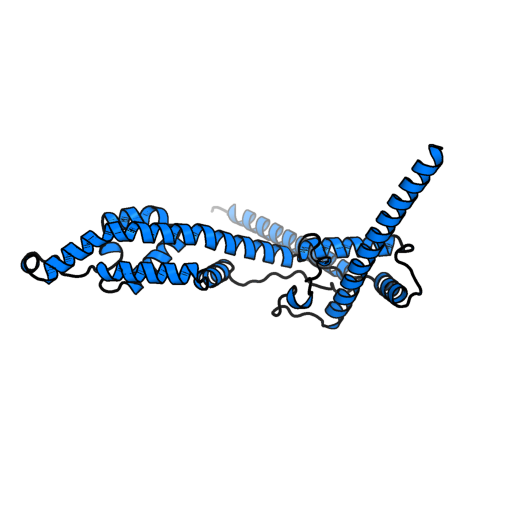202 PRO A O 1
ATOM 1631 N N . GLU A 1 203 ? 16.831 -3.110 -36.547 1.00 94.06 203 GLU A N 1
ATOM 1632 C CA . GLU A 1 203 ? 15.610 -3.810 -36.117 1.00 94.06 203 GLU A CA 1
ATOM 1633 C C . GLU A 1 203 ? 15.825 -4.632 -34.834 1.00 94.06 203 GLU A C 1
ATOM 1635 O O . GLU A 1 203 ? 14.992 -4.606 -33.927 1.00 94.06 203 GLU A O 1
ATOM 1640 N N . GLN A 1 204 ? 16.968 -5.314 -34.731 1.00 92.44 204 GLN A N 1
ATOM 1641 C CA . GLN A 1 204 ? 17.317 -6.125 -33.567 1.00 92.44 204 GLN A CA 1
ATOM 1642 C C . GLN A 1 204 ? 17.487 -5.273 -32.300 1.00 92.44 204 GLN A C 1
ATOM 1644 O O . GLN A 1 204 ? 16.893 -5.575 -31.266 1.00 92.44 204 GLN A O 1
ATOM 1649 N N . VAL A 1 205 ? 18.206 -4.154 -32.403 1.00 94.25 205 VAL A N 1
ATOM 1650 C CA . VAL A 1 205 ? 18.386 -3.185 -31.312 1.00 94.25 205 VAL A CA 1
ATOM 1651 C C . VAL A 1 205 ? 17.044 -2.559 -30.906 1.00 94.25 205 VAL A C 1
ATOM 1653 O O . VAL A 1 205 ? 16.753 -2.391 -29.722 1.00 94.25 205 VAL A O 1
ATOM 1656 N N . ASN A 1 206 ? 16.165 -2.272 -31.871 1.00 94.62 206 ASN A N 1
ATOM 1657 C CA . ASN A 1 206 ? 14.834 -1.736 -31.591 1.00 94.62 206 ASN A CA 1
ATOM 1658 C C . ASN A 1 206 ? 13.943 -2.733 -30.820 1.00 94.62 206 ASN A C 1
ATOM 1660 O O . ASN A 1 206 ? 13.175 -2.324 -29.942 1.00 94.62 206 ASN A O 1
ATOM 1664 N N . LYS A 1 207 ? 14.057 -4.040 -31.102 1.00 95.50 207 LYS A N 1
ATOM 1665 C CA . LYS A 1 207 ? 13.369 -5.097 -30.335 1.00 95.50 207 LYS A CA 1
ATOM 1666 C C . LYS A 1 207 ? 13.840 -5.132 -28.882 1.00 95.50 207 LYS A C 1
ATOM 1668 O O . LYS A 1 207 ? 13.007 -5.257 -27.985 1.00 95.50 207 LYS A O 1
ATOM 1673 N N . GLU A 1 208 ? 15.140 -4.965 -28.636 1.00 96.12 208 GLU A N 1
ATOM 1674 C CA . GLU A 1 208 ? 15.684 -4.881 -27.275 1.00 96.12 208 GLU A CA 1
ATOM 1675 C C . GLU A 1 208 ? 15.151 -3.663 -26.515 1.00 96.12 208 GLU A C 1
ATOM 1677 O O . GLU A 1 208 ? 14.670 -3.810 -25.391 1.00 96.12 208 GLU A O 1
ATOM 1682 N N . PHE A 1 209 ? 15.142 -2.480 -27.139 1.00 95.38 209 PHE A N 1
ATOM 1683 C CA . PHE A 1 209 ? 14.559 -1.280 -26.531 1.00 95.38 209 PHE A CA 1
ATOM 1684 C C . PHE A 1 209 ? 13.071 -1.448 -26.219 1.00 95.38 209 PHE A C 1
ATOM 1686 O O . PHE A 1 209 ? 12.624 -1.056 -25.144 1.00 95.38 209 PHE A O 1
ATOM 1693 N N . SER A 1 210 ? 12.316 -2.093 -27.111 1.00 95.19 210 SER A N 1
ATOM 1694 C CA . SER A 1 210 ? 10.893 -2.382 -26.892 1.00 95.19 210 SER A CA 1
ATOM 1695 C C . SER A 1 210 ? 10.682 -3.364 -25.731 1.00 95.19 210 SER A C 1
ATOM 1697 O O . SER A 1 210 ? 9.789 -3.175 -24.903 1.00 95.19 210 SER A O 1
ATOM 1699 N N . LYS A 1 211 ? 11.531 -4.397 -25.622 1.00 96.19 211 LYS A N 1
ATOM 1700 C CA . LYS A 1 211 ? 11.524 -5.354 -24.501 1.00 96.19 211 LYS A CA 1
ATOM 1701 C C . LYS A 1 211 ? 11.858 -4.655 -23.182 1.00 96.19 211 LYS A C 1
ATOM 1703 O O . LYS A 1 211 ? 11.182 -4.896 -22.182 1.00 96.19 211 LYS A O 1
ATOM 1708 N N . LEU A 1 212 ? 12.861 -3.775 -23.187 1.00 96.25 212 LEU A N 1
ATOM 1709 C CA . LEU A 1 212 ? 13.243 -2.968 -22.031 1.00 96.25 212 LEU A CA 1
ATOM 1710 C C . LEU A 1 212 ? 12.101 -2.039 -21.604 1.00 96.25 212 LEU A C 1
ATOM 1712 O O . LEU A 1 212 ? 11.724 -2.058 -20.437 1.00 96.25 212 LEU A O 1
ATOM 1716 N N . GLN A 1 213 ? 11.511 -1.283 -22.533 1.00 95.38 213 GLN A N 1
ATOM 1717 C CA . GLN A 1 213 ? 10.380 -0.398 -22.250 1.00 95.38 213 GLN A CA 1
ATOM 1718 C C . GLN A 1 213 ? 9.199 -1.175 -21.659 1.00 95.38 213 GLN A C 1
ATOM 1720 O O . GLN A 1 213 ? 8.705 -0.817 -20.596 1.00 95.38 213 GLN A O 1
ATOM 1725 N N . SER A 1 214 ? 8.829 -2.312 -22.257 1.00 95.88 214 SER A N 1
ATOM 1726 C CA . SER A 1 214 ? 7.759 -3.164 -21.725 1.00 95.88 214 SER A CA 1
ATOM 1727 C C . SER A 1 214 ? 8.052 -3.673 -20.307 1.00 95.88 214 SER A C 1
ATOM 1729 O O . SER A 1 214 ? 7.150 -3.742 -19.469 1.00 95.88 214 SER A O 1
ATOM 1731 N N . ALA A 1 215 ? 9.306 -4.024 -20.007 1.00 95.94 215 ALA A N 1
ATOM 1732 C CA . ALA A 1 215 ? 9.706 -4.426 -18.662 1.00 95.94 215 ALA A CA 1
ATOM 1733 C C . ALA A 1 215 ? 9.640 -3.254 -17.669 1.00 95.94 215 ALA A C 1
ATOM 1735 O O . ALA A 1 215 ? 9.184 -3.438 -16.541 1.00 95.94 215 ALA A O 1
ATOM 1736 N N . LEU A 1 216 ? 10.035 -2.049 -18.090 1.00 95.06 216 LEU A N 1
ATOM 1737 C CA . LEU A 1 216 ? 9.941 -0.830 -17.286 1.00 95.06 216 LEU A CA 1
ATOM 1738 C C . LEU A 1 216 ? 8.485 -0.451 -16.998 1.00 95.06 216 LEU A C 1
ATOM 1740 O O . LEU A 1 216 ? 8.163 -0.170 -15.846 1.00 95.06 216 LEU A O 1
ATOM 1744 N N . ASP A 1 217 ? 7.595 -0.538 -17.986 1.00 94.06 217 ASP A N 1
ATOM 1745 C CA . ASP A 1 217 ? 6.161 -0.287 -17.803 1.00 94.06 217 ASP A CA 1
ATOM 1746 C C . ASP A 1 217 ? 5.534 -1.284 -16.824 1.00 94.06 217 ASP A C 1
ATOM 1748 O O . ASP A 1 217 ? 4.747 -0.923 -15.948 1.00 94.06 217 ASP A O 1
ATOM 1752 N N . LYS A 1 218 ? 5.925 -2.558 -16.909 1.00 93.75 218 LYS A N 1
ATOM 1753 C CA . LYS A 1 218 ? 5.482 -3.581 -15.954 1.00 93.75 218 LYS A CA 1
ATOM 1754 C C . LYS A 1 218 ? 6.062 -3.361 -14.551 1.00 93.75 218 LYS A C 1
ATOM 1756 O O . LYS A 1 218 ? 5.370 -3.623 -13.572 1.00 93.75 218 LYS A O 1
ATOM 1761 N N . ARG A 1 219 ? 7.307 -2.881 -14.435 1.00 92.88 219 ARG A N 1
ATOM 1762 C CA . ARG A 1 219 ? 8.025 -2.691 -13.157 1.00 92.88 219 ARG A CA 1
ATOM 1763 C C . ARG A 1 219 ? 7.644 -1.395 -12.437 1.00 92.88 219 ARG A C 1
ATOM 1765 O O . ARG A 1 219 ? 7.582 -1.372 -11.213 1.00 92.88 219 ARG A O 1
ATOM 1772 N N . PHE A 1 220 ? 7.384 -0.320 -13.168 1.00 91.19 220 PHE A N 1
ATOM 1773 C CA . PHE A 1 220 ? 7.156 1.012 -12.598 1.00 91.19 220 PHE A CA 1
ATOM 1774 C C . PHE A 1 220 ? 5.736 1.537 -12.839 1.00 91.19 220 PHE A C 1
ATOM 1776 O O . PHE A 1 220 ? 5.298 2.477 -12.174 1.00 91.19 220 PHE A O 1
ATOM 1783 N N . GLY A 1 221 ? 4.970 0.867 -13.697 1.00 90.50 221 GLY A N 1
ATOM 1784 C CA . GLY A 1 221 ? 3.660 1.303 -14.161 1.00 90.50 221 GLY A CA 1
ATOM 1785 C C . GLY A 1 221 ? 3.740 1.850 -15.583 1.00 90.50 221 GLY A C 1
ATOM 1786 O O . GLY A 1 221 ? 4.783 2.330 -16.018 1.00 90.50 221 GLY A O 1
ATOM 1787 N N . GLN A 1 222 ? 2.615 1.776 -16.288 1.00 90.69 222 GLN A N 1
ATOM 1788 C CA . GLN A 1 222 ? 2.500 2.224 -17.670 1.00 90.69 222 GLN A CA 1
ATOM 1789 C C . GLN A 1 222 ? 2.927 3.690 -17.821 1.00 90.69 222 GLN A C 1
ATOM 1791 O O . GLN A 1 222 ? 2.484 4.546 -17.047 1.00 90.69 222 GLN A O 1
ATOM 1796 N N . ASP A 1 223 ? 3.809 3.947 -18.791 1.00 89.12 223 ASP A N 1
ATOM 1797 C CA . ASP A 1 223 ? 4.352 5.265 -19.138 1.00 89.12 223 ASP A CA 1
ATOM 1798 C C . ASP A 1 223 ? 5.069 5.974 -17.977 1.00 89.12 223 ASP A C 1
ATOM 1800 O O . ASP A 1 223 ? 5.337 7.177 -18.033 1.00 89.12 223 ASP A O 1
ATOM 1804 N N . ALA A 1 224 ? 5.408 5.249 -16.902 1.00 89.19 224 ALA A N 1
ATOM 1805 C CA . ALA A 1 224 ? 6.003 5.843 -15.709 1.00 89.19 224 ALA A CA 1
ATOM 1806 C C . ALA A 1 224 ? 7.323 6.547 -16.029 1.00 89.19 224 ALA A C 1
ATOM 1808 O O . ALA A 1 224 ? 7.577 7.623 -15.497 1.00 89.19 224 ALA A O 1
ATOM 1809 N N . ILE A 1 225 ? 8.121 5.978 -16.935 1.00 92.81 225 ILE A N 1
ATOM 1810 C CA . ILE A 1 225 ? 9.427 6.525 -17.306 1.00 92.81 225 ILE A CA 1
ATOM 1811 C C . ILE A 1 225 ? 9.334 7.828 -18.100 1.00 92.81 225 ILE A C 1
ATOM 1813 O O . ILE A 1 225 ? 10.319 8.548 -18.170 1.00 92.81 225 ILE A O 1
ATOM 1817 N N . HIS A 1 226 ? 8.187 8.152 -18.699 1.00 91.69 226 HIS A N 1
ATOM 1818 C CA . HIS A 1 226 ? 8.014 9.372 -19.495 1.00 91.69 226 HIS A CA 1
ATOM 1819 C C . HIS A 1 226 ? 7.505 10.554 -18.663 1.00 91.69 226 HIS A C 1
ATOM 1821 O O . HIS A 1 226 ? 7.426 11.677 -19.164 1.00 91.69 226 HIS A O 1
ATOM 1827 N N . LYS A 1 227 ? 7.176 10.327 -17.387 1.00 89.69 227 LYS A N 1
ATOM 1828 C CA . LYS A 1 227 ? 6.744 11.389 -16.480 1.00 89.69 227 LYS A CA 1
ATOM 1829 C C . LYS A 1 227 ? 7.922 12.278 -16.088 1.00 89.69 227 LYS A C 1
ATOM 1831 O O . LYS A 1 227 ? 9.027 11.796 -15.848 1.00 89.69 227 LYS A O 1
ATOM 1836 N N . GLN A 1 228 ? 7.670 13.581 -15.984 1.00 82.25 228 GLN A N 1
ATOM 1837 C CA . GLN A 1 228 ? 8.694 14.582 -15.663 1.00 82.25 228 GLN A CA 1
ATOM 1838 C C . GLN A 1 228 ? 9.332 14.365 -14.280 1.00 82.25 228 GLN A C 1
ATOM 1840 O O . GLN A 1 228 ? 10.485 14.728 -14.065 1.00 82.25 228 GLN A O 1
ATOM 1845 N N . ASP A 1 229 ? 8.589 13.770 -13.349 1.00 83.44 229 ASP A N 1
ATOM 1846 C CA . ASP A 1 229 ? 9.004 13.468 -11.981 1.00 83.44 229 ASP A CA 1
ATOM 1847 C C . ASP A 1 229 ? 9.615 12.065 -11.818 1.00 83.44 229 ASP A C 1
ATOM 1849 O O . ASP A 1 229 ? 9.933 11.667 -10.694 1.00 83.44 229 ASP A O 1
ATOM 1853 N N . PHE A 1 230 ? 9.802 11.310 -12.910 1.00 88.69 230 PHE A N 1
ATOM 1854 C CA . PHE A 1 230 ? 10.391 9.978 -12.836 1.00 88.69 230 PHE A CA 1
ATOM 1855 C C . PHE A 1 230 ? 11.855 10.038 -12.393 1.00 88.69 230 PHE A C 1
ATOM 1857 O O . PHE A 1 230 ? 12.727 10.568 -13.083 1.00 88.69 230 PHE A O 1
ATOM 1864 N N . ASP A 1 231 ? 12.130 9.419 -11.250 1.00 87.19 231 ASP A N 1
ATOM 1865 C CA . ASP A 1 231 ? 13.457 9.322 -10.661 1.00 87.19 231 ASP A CA 1
ATOM 1866 C C . ASP A 1 231 ? 13.749 7.858 -10.322 1.00 87.19 231 ASP A C 1
ATOM 1868 O O . ASP A 1 231 ? 13.205 7.295 -9.366 1.00 87.19 231 ASP A O 1
ATOM 1872 N N . LEU A 1 232 ? 14.625 7.236 -11.115 1.00 87.56 232 LEU A N 1
ATOM 1873 C CA . LEU A 1 232 ? 14.993 5.830 -10.960 1.00 87.56 232 LEU A CA 1
ATOM 1874 C C . LEU A 1 232 ? 15.585 5.546 -9.571 1.00 87.56 232 LEU A C 1
ATOM 1876 O O . LEU A 1 232 ? 15.356 4.473 -9.017 1.00 87.56 232 LEU A O 1
ATOM 1880 N N . SER A 1 233 ? 16.300 6.512 -8.983 1.00 84.00 233 SER A N 1
ATOM 1881 C CA . SER A 1 233 ? 16.917 6.354 -7.661 1.00 84.00 233 SER A CA 1
ATOM 1882 C C . SER A 1 233 ? 15.886 6.271 -6.531 1.00 84.00 233 SER A C 1
ATOM 1884 O O . SER A 1 233 ? 16.137 5.616 -5.521 1.00 84.00 233 SER A O 1
ATOM 1886 N N . LYS A 1 234 ? 14.711 6.888 -6.720 1.00 84.38 234 LYS A N 1
ATOM 1887 C CA . LYS A 1 234 ? 13.563 6.801 -5.803 1.00 84.38 234 LYS A CA 1
ATOM 1888 C C . LYS A 1 234 ? 12.667 5.604 -6.102 1.00 84.38 234 LYS A C 1
ATOM 1890 O O . LYS A 1 234 ? 12.009 5.096 -5.199 1.00 84.38 234 LYS A O 1
ATOM 1895 N N . ALA A 1 235 ? 12.618 5.175 -7.362 1.00 83.62 235 ALA A N 1
ATOM 1896 C CA . ALA A 1 235 ? 11.777 4.069 -7.807 1.00 83.62 235 ALA A CA 1
ATOM 1897 C C . ALA A 1 235 ? 12.343 2.689 -7.425 1.00 83.62 235 ALA A C 1
ATOM 1899 O O . ALA A 1 235 ? 11.595 1.713 -7.336 1.00 83.62 235 ALA A O 1
ATOM 1900 N N . ILE A 1 236 ? 13.656 2.593 -7.204 1.00 83.00 236 ILE A N 1
ATOM 1901 C CA . ILE A 1 236 ? 14.325 1.364 -6.777 1.00 83.00 236 ILE A CA 1
ATOM 1902 C C . ILE A 1 236 ? 14.345 1.284 -5.237 1.00 83.00 236 ILE A C 1
ATOM 1904 O O . ILE A 1 236 ? 14.829 2.216 -4.589 1.00 83.00 236 ILE A O 1
ATOM 1908 N N . PRO A 1 237 ? 13.877 0.179 -4.621 1.00 76.19 237 PRO A N 1
ATOM 1909 C CA . PRO A 1 237 ? 13.945 0.003 -3.172 1.00 76.19 237 PRO A CA 1
ATOM 1910 C C . PRO A 1 237 ? 15.387 0.070 -2.643 1.00 76.19 237 PRO A C 1
ATOM 1912 O O . PRO A 1 237 ? 16.249 -0.702 -3.058 1.00 76.19 237 PRO A O 1
ATOM 1915 N N . GLN A 1 238 ? 15.654 0.954 -1.676 1.00 71.00 238 GLN A N 1
ATOM 1916 C CA . GLN A 1 238 ? 17.005 1.162 -1.123 1.00 71.00 238 GLN A CA 1
ATOM 1917 C C . GLN A 1 238 ? 17.590 -0.072 -0.419 1.00 71.00 238 GLN A C 1
ATOM 1919 O O . GLN A 1 238 ? 18.804 -0.204 -0.285 1.00 71.00 238 GLN A O 1
ATOM 1924 N N . ASN A 1 239 ? 16.730 -0.974 0.051 1.00 66.69 239 ASN A N 1
ATOM 1925 C CA . ASN A 1 239 ? 17.117 -2.224 0.699 1.00 66.69 239 ASN A CA 1
ATOM 1926 C C . ASN A 1 239 ? 17.556 -3.313 -0.295 1.00 66.69 239 ASN A C 1
ATOM 1928 O O . ASN A 1 239 ? 18.044 -4.360 0.134 1.00 66.69 239 ASN A O 1
ATOM 1932 N N . GLN A 1 240 ? 17.403 -3.093 -1.603 1.00 72.50 240 GLN A N 1
ATOM 1933 C CA . GLN A 1 240 ? 17.843 -4.030 -2.625 1.00 72.50 240 GLN A CA 1
ATOM 1934 C C . GLN A 1 240 ? 19.313 -3.749 -2.998 1.00 72.50 240 GLN A C 1
ATOM 1936 O O . GLN A 1 240 ? 19.717 -2.618 -3.268 1.00 72.50 240 GLN A O 1
ATOM 1941 N N . ARG A 1 241 ? 20.161 -4.789 -2.981 1.00 67.62 241 ARG A N 1
ATOM 1942 C CA . ARG A 1 241 ? 21.558 -4.674 -3.434 1.00 67.62 241 ARG A CA 1
ATOM 1943 C C . ARG A 1 241 ? 21.585 -4.634 -4.960 1.00 67.62 241 ARG A C 1
ATOM 1945 O O . ARG A 1 241 ? 21.166 -5.593 -5.602 1.00 67.62 241 ARG A O 1
ATOM 1952 N N . HIS A 1 242 ? 22.124 -3.557 -5.520 1.00 78.62 242 HIS A N 1
ATOM 1953 C CA . HIS A 1 242 ? 22.294 -3.387 -6.961 1.00 78.62 242 HIS A CA 1
ATOM 1954 C C . HIS A 1 242 ? 23.744 -3.082 -7.319 1.00 78.62 242 HIS A C 1
ATOM 1956 O O . HIS A 1 242 ? 24.444 -2.385 -6.579 1.00 78.62 242 HIS A O 1
ATOM 1962 N N . ASP A 1 243 ? 24.180 -3.559 -8.484 1.00 85.62 243 ASP A N 1
ATOM 1963 C CA . ASP A 1 243 ? 25.433 -3.104 -9.076 1.00 85.62 243 ASP A CA 1
ATOM 1964 C C . ASP A 1 243 ? 25.256 -1.663 -9.574 1.00 85.62 243 ASP A C 1
ATOM 1966 O O . ASP A 1 243 ? 24.460 -1.389 -10.476 1.00 85.62 243 ASP A O 1
ATOM 1970 N N . LYS A 1 244 ? 26.026 -0.734 -8.996 1.00 86.81 244 LYS A N 1
ATOM 1971 C CA . LYS A 1 244 ? 26.012 0.687 -9.369 1.00 86.81 244 LYS A CA 1
ATOM 1972 C C . LYS A 1 244 ? 26.259 0.896 -10.865 1.00 86.81 244 LYS A C 1
ATOM 1974 O O . LYS A 1 244 ? 25.688 1.816 -11.443 1.00 86.81 244 LYS A O 1
ATOM 1979 N N . LYS A 1 245 ? 27.086 0.058 -11.503 1.00 89.56 245 LYS A N 1
ATOM 1980 C CA . LYS A 1 245 ? 27.360 0.158 -12.944 1.00 89.56 245 LYS A CA 1
ATOM 1981 C C . LYS A 1 245 ? 26.114 -0.158 -13.767 1.00 89.56 245 LYS A C 1
ATOM 1983 O O . LYS A 1 245 ? 25.797 0.598 -14.679 1.00 89.56 245 LYS A O 1
ATOM 1988 N N . LEU A 1 246 ? 25.391 -1.222 -13.413 1.00 90.12 246 LEU A N 1
ATOM 1989 C CA . LEU A 1 246 ? 24.157 -1.618 -14.098 1.00 90.12 246 LEU A CA 1
ATOM 1990 C C . LEU A 1 246 ? 23.040 -0.590 -13.894 1.00 90.12 246 LEU A C 1
ATOM 1992 O O . LEU A 1 246 ? 22.333 -0.273 -14.844 1.00 90.12 246 LEU A O 1
ATOM 1996 N N . VAL A 1 247 ? 22.923 -0.014 -12.693 1.00 90.06 247 VAL A N 1
ATOM 1997 C CA . VAL A 1 247 ? 21.950 1.058 -12.421 1.00 90.06 247 VAL A CA 1
ATOM 1998 C C . VAL A 1 247 ? 22.268 2.318 -13.228 1.00 90.06 247 VAL A C 1
ATOM 2000 O O . VAL A 1 247 ? 21.361 2.919 -13.797 1.00 90.06 247 VAL A O 1
ATOM 2003 N N . ASN A 1 248 ? 23.543 2.701 -13.333 1.00 90.88 248 ASN A N 1
ATOM 2004 C CA . ASN A 1 248 ? 23.948 3.847 -14.149 1.00 90.88 248 ASN A CA 1
ATOM 2005 C C . ASN A 1 248 ? 23.689 3.607 -15.642 1.00 90.88 248 ASN A C 1
ATOM 2007 O O . ASN A 1 248 ? 23.211 4.504 -16.330 1.00 90.88 248 ASN A O 1
ATOM 2011 N N . GLU A 1 249 ? 23.968 2.403 -16.145 1.00 93.00 249 GLU A N 1
ATOM 2012 C CA . GLU A 1 249 ? 23.679 2.049 -17.538 1.00 93.00 249 GLU A CA 1
ATOM 2013 C C . GLU A 1 249 ? 22.167 2.053 -17.818 1.00 93.00 249 GLU A C 1
ATOM 2015 O O . GLU A 1 249 ? 21.733 2.626 -18.817 1.00 93.00 249 GLU A O 1
ATOM 2020 N N . LEU A 1 250 ? 21.357 1.517 -16.895 1.00 94.69 250 LEU A N 1
ATOM 2021 C CA . LEU A 1 250 ? 19.898 1.605 -16.961 1.00 94.69 250 LEU A CA 1
ATOM 2022 C C . LEU A 1 250 ? 19.418 3.059 -16.955 1.00 94.69 250 LEU A C 1
ATOM 2024 O O . LEU A 1 250 ? 18.526 3.410 -17.719 1.00 94.69 250 LEU A O 1
ATOM 2028 N N . GLN A 1 251 ? 20.007 3.918 -16.121 1.00 93.25 251 GLN A N 1
ATOM 2029 C CA . GLN A 1 251 ? 19.663 5.338 -16.077 1.00 93.25 251 GLN A CA 1
ATOM 2030 C C . GLN A 1 251 ? 19.912 6.022 -17.428 1.00 93.25 251 GLN A C 1
ATOM 2032 O O . GLN A 1 251 ? 19.101 6.853 -17.844 1.00 93.25 251 GLN A O 1
ATOM 2037 N N . THR A 1 252 ? 21.001 5.675 -18.120 1.00 93.69 252 THR A N 1
ATOM 2038 C CA . THR A 1 252 ? 21.267 6.150 -19.486 1.00 93.69 252 THR A CA 1
ATOM 2039 C C . THR A 1 252 ? 20.239 5.594 -20.472 1.00 93.69 252 THR A C 1
ATOM 2041 O O . THR A 1 252 ? 19.689 6.360 -21.259 1.00 93.69 252 THR A O 1
ATOM 2044 N N . ALA A 1 253 ? 19.901 4.305 -20.378 1.00 94.75 253 ALA A N 1
ATOM 2045 C CA . ALA A 1 253 ? 18.881 3.683 -21.225 1.00 94.75 253 ALA A CA 1
ATOM 2046 C C . ALA A 1 253 ? 17.493 4.319 -21.053 1.00 94.75 253 ALA A C 1
ATOM 2048 O O . ALA A 1 253 ? 16.814 4.598 -22.038 1.00 94.75 253 ALA A O 1
ATOM 2049 N N . VAL A 1 254 ? 17.090 4.629 -19.818 1.00 94.94 254 VAL A N 1
ATOM 2050 C CA . VAL A 1 254 ? 15.838 5.347 -19.534 1.00 94.94 254 VAL A CA 1
ATOM 2051 C C . VAL A 1 254 ? 15.842 6.732 -20.185 1.00 94.94 254 VAL A C 1
ATOM 2053 O O . VAL A 1 254 ? 14.868 7.089 -20.844 1.00 94.94 254 VAL A O 1
ATOM 2056 N N . LYS A 1 255 ? 16.936 7.496 -20.060 1.00 93.31 255 LYS A N 1
ATOM 2057 C CA . LYS A 1 255 ? 17.060 8.819 -20.701 1.00 93.31 255 LYS A CA 1
ATOM 2058 C C . LYS A 1 255 ? 16.964 8.730 -22.222 1.00 93.31 255 LYS A C 1
ATOM 2060 O O . LYS A 1 255 ? 16.285 9.546 -22.838 1.00 93.31 255 LYS A O 1
ATOM 2065 N N . PHE A 1 256 ? 17.601 7.724 -22.816 1.00 94.56 256 PHE A N 1
ATOM 2066 C CA . PHE A 1 256 ? 17.516 7.471 -24.251 1.00 94.56 256 PHE A CA 1
ATOM 2067 C C . PHE A 1 256 ? 16.073 7.181 -24.694 1.00 94.56 256 PHE A C 1
ATOM 2069 O O . PHE A 1 256 ? 15.596 7.779 -25.655 1.00 94.56 256 PHE A O 1
ATOM 2076 N N . LEU A 1 257 ? 15.338 6.329 -23.967 1.00 94.62 257 LEU A N 1
ATOM 2077 C CA . LEU A 1 257 ? 13.925 6.043 -24.260 1.00 94.62 257 LEU A CA 1
ATOM 2078 C C . LEU A 1 257 ? 13.029 7.284 -24.102 1.00 94.62 257 LEU A C 1
ATOM 2080 O O . LEU A 1 257 ? 12.121 7.493 -24.906 1.00 94.62 257 LEU A O 1
ATOM 2084 N N . GLN A 1 258 ? 13.289 8.129 -23.100 1.00 93.50 258 GLN A N 1
ATOM 2085 C CA . GLN A 1 258 ? 12.584 9.404 -22.921 1.00 93.50 258 GLN A CA 1
ATOM 2086 C C . GLN A 1 258 ? 12.811 10.349 -24.110 1.00 93.50 258 GLN A C 1
ATOM 2088 O O . GLN A 1 258 ? 11.851 10.894 -24.651 1.00 93.50 258 GLN A O 1
ATOM 2093 N N . GLN A 1 259 ? 14.064 10.528 -24.535 1.00 92.19 259 GLN A N 1
ATOM 2094 C CA . GLN A 1 259 ? 14.414 11.394 -25.665 1.00 92.19 259 GLN A CA 1
ATOM 2095 C C . GLN A 1 259 ? 13.836 10.873 -26.979 1.00 92.19 259 GLN A C 1
ATOM 2097 O O . GLN A 1 259 ? 13.214 11.637 -27.716 1.00 92.19 259 GLN A O 1
ATOM 2102 N N . ARG A 1 260 ? 13.949 9.563 -27.223 1.00 91.50 260 ARG A N 1
ATOM 2103 C CA . ARG A 1 260 ? 13.318 8.895 -28.363 1.00 91.50 260 ARG A CA 1
ATOM 2104 C C . ARG A 1 260 ? 11.822 9.201 -28.436 1.00 91.50 260 ARG A C 1
ATOM 2106 O O . ARG A 1 260 ? 11.331 9.571 -29.497 1.00 91.50 260 ARG A O 1
ATOM 2113 N N . HIS A 1 261 ? 11.111 9.075 -27.314 1.00 90.88 261 HIS A N 1
ATOM 2114 C CA . HIS A 1 261 ? 9.677 9.354 -27.260 1.00 90.88 261 HIS A CA 1
ATOM 2115 C C . HIS A 1 261 ? 9.367 10.807 -27.645 1.00 90.88 261 HIS A C 1
ATOM 2117 O O . HIS A 1 261 ? 8.467 11.059 -28.440 1.00 90.88 261 HIS A O 1
ATOM 2123 N N . VAL A 1 262 ? 10.143 11.773 -27.141 1.00 90.19 262 VAL A N 1
ATOM 2124 C CA . VAL A 1 262 ? 9.988 13.193 -27.502 1.00 90.19 262 VAL A CA 1
ATOM 2125 C C . VAL A 1 262 ? 10.213 13.422 -29.001 1.00 90.19 262 VAL A C 1
ATOM 2127 O O . VAL A 1 262 ? 9.446 14.150 -29.634 1.00 90.19 262 VAL A O 1
ATOM 2130 N N . GLU A 1 263 ? 11.226 12.792 -29.596 1.00 87.44 263 GLU A N 1
ATOM 2131 C CA . GLU A 1 263 ? 11.480 12.902 -31.035 1.00 87.44 263 GLU A CA 1
ATOM 2132 C C . GLU A 1 263 ? 10.369 12.287 -31.887 1.00 87.44 263 GLU A C 1
ATOM 2134 O O . GLU A 1 263 ? 9.948 12.885 -32.879 1.00 87.44 263 GLU A O 1
ATOM 2139 N N . GLU A 1 264 ? 9.850 11.125 -31.493 1.00 86.88 264 GLU A N 1
ATOM 2140 C CA . GLU A 1 264 ? 8.717 10.482 -32.163 1.00 86.88 264 GLU A CA 1
ATOM 2141 C C . GLU A 1 264 ? 7.471 11.386 -32.139 1.00 86.88 264 GLU A C 1
ATOM 2143 O O . GLU A 1 264 ? 6.830 11.576 -33.179 1.00 86.88 264 GLU A O 1
ATOM 2148 N N . GLN A 1 265 ? 7.179 12.031 -31.002 1.00 86.06 265 GLN A N 1
ATOM 2149 C CA . GLN A 1 265 ? 6.086 13.007 -30.883 1.00 86.06 265 GLN A CA 1
ATOM 2150 C C . GLN A 1 265 ? 6.308 14.233 -31.786 1.00 86.06 265 GLN A C 1
ATOM 2152 O O . GLN A 1 265 ? 5.407 14.644 -32.522 1.00 86.06 265 GLN A O 1
ATOM 2157 N N . ASN A 1 266 ? 7.519 14.800 -31.795 1.00 85.69 266 ASN A N 1
ATOM 2158 C CA . ASN A 1 266 ? 7.858 15.958 -32.631 1.00 85.69 266 ASN A CA 1
ATOM 2159 C C . ASN A 1 266 ? 7.744 15.649 -34.133 1.00 85.69 266 ASN A C 1
ATOM 2161 O O . ASN A 1 266 ? 7.230 16.461 -34.914 1.00 85.69 266 ASN A O 1
ATOM 2165 N N . ASN A 1 267 ? 8.179 14.457 -34.541 1.00 82.88 267 ASN A N 1
ATOM 2166 C CA . ASN A 1 267 ? 8.069 13.991 -35.919 1.00 82.88 267 ASN A CA 1
ATOM 2167 C C . ASN A 1 267 ? 6.604 13.788 -36.325 1.00 82.88 267 ASN A C 1
ATOM 2169 O O . ASN A 1 267 ? 6.211 14.216 -37.413 1.00 82.88 267 ASN A O 1
ATOM 2173 N N . ALA A 1 268 ? 5.772 13.222 -35.446 1.00 79.38 268 ALA A N 1
ATOM 2174 C CA . ALA A 1 268 ? 4.338 13.072 -35.691 1.00 79.38 268 ALA A CA 1
ATOM 2175 C C . ALA A 1 268 ? 3.637 14.432 -35.878 1.00 79.38 268 ALA A C 1
ATOM 2177 O O . ALA A 1 268 ? 2.878 14.606 -36.833 1.00 79.38 268 ALA A O 1
ATOM 2178 N N . ILE A 1 269 ? 3.948 15.424 -35.033 1.00 76.12 269 ILE A N 1
ATOM 2179 C CA . ILE A 1 269 ? 3.413 16.796 -35.139 1.00 76.12 269 ILE A CA 1
ATOM 2180 C C . ILE A 1 269 ? 3.855 17.473 -36.445 1.00 76.12 269 ILE A C 1
ATOM 2182 O O . ILE A 1 269 ? 3.088 18.199 -37.080 1.00 76.12 269 ILE A O 1
ATOM 2186 N N . THR A 1 270 ? 5.098 17.256 -36.867 1.00 73.81 270 THR A N 1
ATOM 2187 C CA . THR A 1 270 ? 5.609 17.832 -38.118 1.00 73.81 270 THR A CA 1
ATOM 2188 C C . THR A 1 270 ? 4.901 17.217 -39.327 1.00 73.81 270 THR A C 1
ATOM 2190 O O . THR A 1 270 ? 4.466 17.936 -40.228 1.00 73.81 270 THR A O 1
ATOM 2193 N N . GLN A 1 271 ? 4.686 15.898 -39.319 1.00 71.38 271 GLN A N 1
ATOM 2194 C CA . GLN A 1 271 ? 3.975 15.197 -40.390 1.00 71.38 271 GLN A CA 1
ATOM 2195 C C . GLN A 1 271 ? 2.495 15.595 -40.501 1.00 71.38 271 GLN A C 1
ATOM 2197 O O . GLN A 1 271 ? 1.971 15.657 -41.617 1.00 71.38 271 GLN A O 1
ATOM 2202 N N . THR A 1 272 ? 1.806 15.874 -39.390 1.00 69.19 272 THR A N 1
ATOM 2203 C CA . THR A 1 272 ? 0.411 16.353 -39.428 1.00 69.19 272 THR A CA 1
ATOM 2204 C C . THR A 1 272 ? 0.321 17.767 -39.999 1.00 69.19 272 THR A C 1
ATOM 2206 O O . THR A 1 272 ? -0.458 17.991 -40.927 1.00 69.19 272 THR A O 1
ATOM 2209 N N . LYS A 1 273 ? 1.195 18.689 -39.566 1.00 65.50 273 LYS A N 1
ATOM 2210 C CA . LYS A 1 273 ? 1.276 20.056 -40.118 1.00 65.50 273 LYS A CA 1
ATOM 2211 C C . LYS A 1 273 ? 1.545 20.063 -41.627 1.00 65.50 273 LYS A C 1
ATOM 2213 O O . LYS A 1 273 ? 0.884 20.789 -42.367 1.00 65.50 273 LYS A O 1
ATOM 2218 N N . SER A 1 274 ? 2.467 19.230 -42.115 1.00 65.25 274 SER A N 1
ATOM 2219 C CA . SER A 1 274 ? 2.757 19.134 -43.554 1.00 65.25 274 SER A CA 1
ATOM 2220 C C . SER A 1 274 ? 1.580 18.583 -44.370 1.00 65.25 274 SER A C 1
ATOM 2222 O O . SER A 1 274 ? 1.352 19.036 -45.494 1.00 65.25 274 SER A O 1
ATOM 2224 N N . LYS A 1 275 ? 0.800 17.641 -43.819 1.00 64.81 275 LYS A N 1
ATOM 2225 C CA . LYS A 1 275 ? -0.400 17.095 -44.480 1.00 64.81 275 LYS A CA 1
ATOM 2226 C C . LYS A 1 275 ? -1.522 18.130 -44.601 1.00 64.81 275 LYS A C 1
ATOM 2228 O O . LYS A 1 275 ? -2.169 18.180 -45.648 1.00 64.81 275 LYS A O 1
ATOM 2233 N N . ASP A 1 276 ? -1.726 18.971 -43.589 1.00 60.03 276 ASP A N 1
ATOM 2234 C CA . ASP A 1 276 ? -2.740 20.033 -43.637 1.00 60.03 276 ASP A CA 1
ATOM 2235 C C . ASP A 1 276 ? -2.366 21.149 -44.621 1.00 60.03 276 ASP A C 1
ATOM 2237 O O . ASP A 1 276 ? -3.206 21.583 -45.411 1.00 60.03 276 ASP A O 1
ATOM 2241 N N . VAL A 1 277 ? -1.086 21.533 -44.686 1.00 64.12 277 VAL A N 1
ATOM 2242 C CA . VAL A 1 277 ? -0.594 22.497 -45.690 1.00 64.12 277 VAL A CA 1
ATOM 2243 C C . VAL A 1 277 ? -0.747 21.952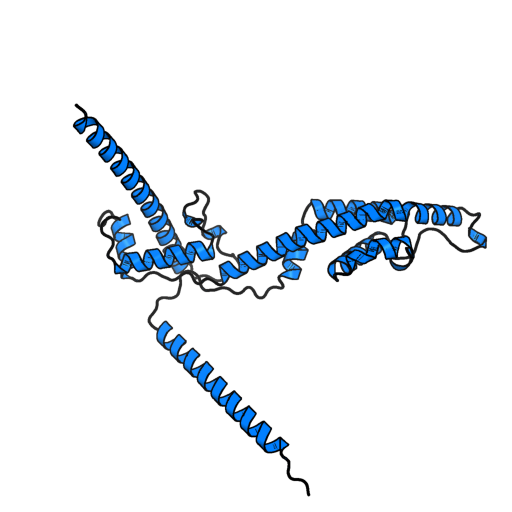 -47.119 1.00 64.12 277 VAL A C 1
ATOM 2245 O O . VAL A 1 277 ? -1.163 22.683 -48.019 1.00 64.12 277 VAL A O 1
ATOM 2248 N N . MET A 1 278 ? -0.475 20.661 -47.345 1.00 57.62 278 MET A N 1
ATOM 2249 C CA . MET A 1 278 ? -0.664 20.017 -48.656 1.00 57.62 278 MET A CA 1
ATOM 2250 C C . MET A 1 278 ? -2.144 19.915 -49.067 1.00 57.62 278 MET A C 1
ATOM 2252 O O . MET A 1 278 ? -2.453 20.045 -50.251 1.00 57.62 278 MET A O 1
ATOM 2256 N N . LYS A 1 279 ? -3.072 19.719 -48.117 1.00 58.91 279 LYS A N 1
ATOM 2257 C CA . LYS A 1 279 ? -4.522 19.718 -48.392 1.00 58.91 279 LYS A CA 1
ATOM 2258 C C . LYS A 1 279 ? -5.050 21.108 -48.749 1.00 58.91 279 LYS A C 1
ATOM 2260 O O . LYS A 1 279 ? -5.856 21.215 -49.670 1.00 58.91 279 LYS A O 1
ATOM 2265 N N . SER A 1 280 ? -4.574 22.161 -48.082 1.00 56.72 280 SER A N 1
ATOM 2266 C CA . SER A 1 280 ? -4.969 23.545 -48.389 1.00 56.72 280 SER A CA 1
ATOM 2267 C C . SER A 1 280 ? -4.504 24.001 -49.774 1.00 56.72 280 SER A C 1
ATOM 2269 O O . SER A 1 280 ? -5.202 24.761 -50.433 1.00 56.72 280 SER A O 1
ATOM 2271 N N . ARG A 1 281 ? -3.372 23.478 -50.262 1.00 54.12 281 ARG A N 1
ATOM 2272 C CA . ARG A 1 281 ? -2.811 23.814 -51.583 1.00 54.12 281 ARG A CA 1
ATOM 2273 C C . ARG A 1 281 ? -3.486 23.102 -52.765 1.00 54.12 281 ARG A C 1
ATOM 2275 O O . ARG A 1 281 ? -3.229 23.459 -53.904 1.00 54.12 281 ARG A O 1
ATOM 2282 N N . LYS A 1 282 ? -4.317 22.085 -52.506 1.00 55.34 282 LYS A N 1
ATOM 2283 C CA . LYS A 1 282 ? -5.066 21.316 -53.523 1.00 55.34 282 LYS A CA 1
ATOM 2284 C C . LYS A 1 282 ? -6.516 21.792 -53.707 1.00 55.34 282 LYS A C 1
ATOM 2286 O O . LYS A 1 282 ? -7.244 21.204 -54.499 1.00 55.34 282 LYS A O 1
ATOM 2291 N N . LYS A 1 283 ? -6.947 22.792 -52.928 1.00 52.31 283 LYS A N 1
ATOM 2292 C CA . LYS A 1 283 ? -8.315 23.345 -52.904 1.00 52.31 283 LYS A CA 1
ATOM 2293 C C . LYS A 1 283 ? -8.432 24.748 -53.523 1.00 52.31 283 LYS A C 1
ATOM 2295 O O . LYS A 1 283 ? -9.507 25.335 -53.464 1.00 52.31 283 LYS A O 1
ATOM 2300 N N . THR A 1 284 ? -7.345 25.253 -54.093 1.00 45.84 284 THR A N 1
ATOM 2301 C CA . THR A 1 284 ? -7.245 26.478 -54.903 1.00 45.84 284 THR A CA 1
ATOM 2302 C C . THR A 1 284 ? -6.872 26.091 -56.315 1.00 45.84 284 THR A C 1
ATOM 2304 O O . THR A 1 284 ? -7.480 26.645 -57.248 1.00 45.84 284 THR A O 1
#

Mean predicted aligned error: 12.58 Å

Secondary structure (DSSP, 8-state):
----HHHHHHHHHHHHHHHHHHHHHHHHHHHHHHHTTSPPPSB------S-HHHHHHHHHHTSHHHHHHHHHHHHHHTTTBSSHHHHHHHHHHHHHTT-GGGHHHHHHH-GGGTSPBSS---GGGTTSHHHHHHHHHHHHHHHHHHHHHHHHHHHHHHHHHHHHHHHHHHHHHTS-BPPPPHHHHHHHHHHHTTSS-GGG--HHHHHHHHHHHHHHHHHH-TTGGGSTT--HHHHS-TTS---HHHHHHHHHHHHHHHHHHHHHHHHHHHHHHHHHHHHHTT--

Radius of gyration: 32.54 Å; Cα contacts (8 Å, |Δi|>4): 228; chains: 1; bounding box: 55×90×104 Å

pLDDT: mean 82.67, std 15.94, range [34.44, 96.94]